Protein AF-A0A6N6P1Q4-F1 (afdb_monomer_lite)

pLDDT: mean 80.94, std 19.85, range [33.94, 98.44]

Secondary structure (DSSP, 8-state):
-----------PPPP-PPP-----TTSHHHHHHHGGG---------B-STT-TTSS----TT----S--BTTBS-------SS---PPPEEETTEEEEEEEESTTTTS----GGG-EEEEEEEETTT--EEEEEEEEPPSSPPPS-TTHHHHTT--SPPEE-SSEEEEE-GGG-EEEEETT---SS-SEEE------

Sequence (197 aa):
MGGRSAAKPRHRLFQQLSPKRRISGNHVLTASLLALLACDALGAAAWPRFRGPDGAGIAAADAKPATTWSESSHLQWKTALPGPGSSSPIVAGERMFVTCYSGYGADGSGGSLDLLQRHLVCLECATGKILWDKAVAAELPEDPFSGFLTEHGYASNTPVTDGEHVYVFFGKTGVLGQQLFLRSNRFVYCIDGGAGG

Radius of gyration: 30.38 Å; chains: 1; bounding box: 76×94×65 Å

Foldseek 3Di:
DDDDDDDDDDDDDDDDDDDDDDDDDPPVVVVVVVVVPPPPLVFDQWQFFCLRDVVVVDDDPPDDQDPDDDPVPPDQEDDDDQFDAQADWGDAGQKIWAKDWDDACRVPDHPDLQRIWIWIWIAGNRYRHTPAIAIDTDDPPDDTCDDPCNVGNQHNHYWGDPNQWIWGQRPQQGIFIAGPPDPDSDTPDGDGSDPDD

Structure (mmCIF, N/CA/C/O backbone):
data_AF-A0A6N6P1Q4-F1
#
_entry.id   AF-A0A6N6P1Q4-F1
#
loop_
_atom_site.group_PDB
_atom_site.id
_atom_site.type_symbol
_atom_site.label_atom_id
_atom_site.label_alt_id
_atom_site.label_comp_id
_atom_site.label_asym_id
_atom_site.label_entity_id
_atom_site.label_seq_id
_atom_site.pdbx_PDB_ins_code
_atom_site.Cartn_x
_atom_site.Cartn_y
_atom_site.Cartn_z
_atom_site.occupancy
_atom_site.B_iso_or_equiv
_atom_site.auth_seq_id
_atom_site.auth_comp_id
_atom_site.auth_asym_id
_atom_site.auth_atom_id
_atom_site.pdbx_PDB_model_num
ATOM 1 N N . MET A 1 1 ? 51.503 -78.124 33.757 1.00 42.66 1 MET A N 1
ATOM 2 C CA . MET A 1 1 ? 51.952 -77.015 34.621 1.00 42.66 1 MET A CA 1
ATOM 3 C C . MET A 1 1 ? 50.879 -75.934 34.534 1.00 42.66 1 MET A C 1
ATOM 5 O O . MET A 1 1 ? 50.708 -75.403 33.451 1.00 42.66 1 MET A O 1
ATOM 9 N N . GLY A 1 2 ? 50.106 -75.736 35.618 1.00 41.66 2 GLY A N 1
ATOM 10 C CA . GLY A 1 2 ? 48.988 -74.772 35.764 1.00 41.66 2 GLY A CA 1
ATOM 11 C C . GLY A 1 2 ? 47.737 -75.097 34.929 1.00 41.66 2 GLY A C 1
ATOM 12 O O . GLY A 1 2 ? 47.850 -75.393 33.755 1.00 41.66 2 GLY A O 1
ATOM 13 N N . GLY A 1 3 ? 46.493 -75.104 35.401 1.00 41.19 3 GLY A N 1
ATOM 14 C CA . GLY A 1 3 ? 45.855 -74.731 36.661 1.00 41.19 3 GLY A CA 1
ATOM 15 C C . GLY A 1 3 ? 44.343 -74.663 36.366 1.00 41.19 3 GLY A C 1
ATOM 16 O O . GLY A 1 3 ? 43.946 -74.160 35.320 1.00 41.19 3 GLY A O 1
ATOM 17 N N . ARG A 1 4 ? 43.507 -75.255 37.226 1.00 46.62 4 ARG A N 1
ATOM 18 C CA . ARG A 1 4 ? 42.038 -75.380 37.084 1.00 46.62 4 ARG A CA 1
ATOM 19 C C . ARG A 1 4 ? 41.323 -74.029 37.244 1.00 46.62 4 ARG A C 1
ATOM 21 O O . ARG A 1 4 ? 41.749 -73.266 38.099 1.00 46.62 4 ARG A O 1
ATOM 28 N N . SER A 1 5 ? 40.181 -73.821 36.572 1.00 43.38 5 SER A N 1
ATOM 29 C CA . SER A 1 5 ? 38.955 -73.192 37.136 1.00 43.38 5 SER A CA 1
ATOM 30 C C . SER A 1 5 ? 37.844 -73.157 36.066 1.00 43.38 5 SER A C 1
ATOM 32 O O . SER A 1 5 ? 38.018 -72.540 35.024 1.00 43.38 5 SER A O 1
ATOM 34 N N . ALA A 1 6 ? 36.836 -74.030 36.137 1.00 48.50 6 ALA A N 1
ATOM 35 C CA . ALA A 1 6 ? 35.529 -73.850 36.793 1.00 48.50 6 ALA A CA 1
ATOM 36 C C . ALA A 1 6 ? 34.473 -73.137 35.916 1.00 48.50 6 ALA A C 1
ATOM 38 O O . ALA A 1 6 ? 34.629 -71.998 35.485 1.00 48.50 6 ALA A O 1
ATOM 39 N N . ALA A 1 7 ? 33.384 -73.869 35.661 1.00 50.22 7 ALA A N 1
ATOM 40 C CA . ALA A 1 7 ? 32.242 -73.499 34.834 1.00 50.22 7 ALA A CA 1
ATOM 41 C C . ALA A 1 7 ? 31.404 -72.353 35.432 1.00 50.22 7 ALA A C 1
ATOM 43 O O . ALA A 1 7 ? 31.268 -72.245 36.650 1.00 50.22 7 ALA A O 1
ATOM 44 N N . LYS A 1 8 ? 30.776 -71.547 34.562 1.00 45.09 8 LYS A N 1
ATOM 45 C CA . LYS A 1 8 ? 29.772 -70.533 34.930 1.00 45.09 8 LYS A CA 1
ATOM 46 C C . LYS A 1 8 ? 28.360 -70.916 34.447 1.00 45.09 8 LYS A C 1
ATOM 48 O O . LYS A 1 8 ? 28.229 -71.609 33.437 1.00 45.09 8 LYS A O 1
ATOM 53 N N . PRO A 1 9 ? 27.312 -70.492 35.177 1.00 43.22 9 PRO A N 1
ATOM 54 C CA . PRO A 1 9 ? 25.974 -71.069 35.108 1.00 43.22 9 PRO A CA 1
ATOM 55 C C . PRO A 1 9 ? 25.105 -70.498 33.979 1.00 43.22 9 PRO A C 1
ATOM 57 O O . PRO A 1 9 ? 25.259 -69.360 33.539 1.00 43.22 9 PRO A O 1
ATOM 60 N N . ARG A 1 10 ? 24.137 -71.319 33.555 1.00 52.38 10 ARG A N 1
ATOM 61 C CA . ARG A 1 10 ? 23.044 -70.971 32.641 1.00 52.38 10 ARG A CA 1
ATOM 62 C C . ARG A 1 10 ? 22.038 -70.058 33.349 1.00 52.38 10 ARG A C 1
ATOM 64 O O . ARG A 1 10 ? 21.359 -70.508 34.267 1.00 52.38 10 ARG A O 1
ATOM 71 N N . HIS A 1 11 ? 21.869 -68.832 32.862 1.00 42.50 11 HIS A N 1
ATOM 72 C CA . HIS A 1 11 ? 20.743 -67.977 33.234 1.00 42.50 11 HIS A CA 1
ATOM 73 C C . HIS A 1 11 ? 19.714 -67.942 32.098 1.00 42.50 11 HIS A C 1
ATOM 75 O O . HIS A 1 11 ? 19.949 -67.365 31.040 1.00 42.50 11 HIS A O 1
ATOM 81 N N . ARG A 1 12 ? 18.563 -68.588 32.334 1.00 48.16 12 ARG A N 1
ATOM 82 C CA . ARG A 1 12 ? 17.301 -68.287 31.644 1.00 48.16 12 ARG A CA 1
ATOM 83 C C . ARG A 1 12 ? 16.873 -66.882 32.063 1.00 48.16 12 ARG A C 1
ATOM 85 O O . ARG A 1 12 ? 16.709 -66.654 33.260 1.00 48.16 12 ARG A O 1
ATOM 92 N N . LEU A 1 13 ? 16.639 -65.981 31.113 1.00 45.00 13 LEU A N 1
ATOM 93 C CA . LEU A 1 13 ? 15.901 -64.751 31.388 1.00 45.00 13 LEU A CA 1
ATOM 94 C C . LEU A 1 13 ? 14.418 -64.995 31.087 1.00 45.00 13 LEU A C 1
ATOM 96 O O . LEU A 1 13 ? 14.042 -65.337 29.966 1.00 45.00 13 LEU A O 1
ATOM 100 N N . PHE A 1 14 ? 13.606 -64.877 32.133 1.00 47.06 14 PHE A N 1
ATOM 101 C CA . PHE A 1 14 ? 12.151 -64.822 32.077 1.00 47.06 14 PHE A CA 1
ATOM 102 C C . PHE A 1 14 ? 11.678 -63.523 31.399 1.00 47.06 14 PHE A C 1
ATOM 104 O O . PHE A 1 14 ? 12.326 -62.484 31.495 1.00 47.06 14 PHE A O 1
ATOM 111 N N . GLN A 1 15 ? 10.525 -63.608 30.732 1.00 50.00 15 GLN A N 1
ATOM 112 C CA . GLN A 1 15 ? 9.778 -62.506 30.122 1.00 50.00 15 GLN A CA 1
ATOM 113 C C . GLN A 1 15 ? 9.495 -61.349 31.098 1.00 50.00 15 GLN A C 1
ATOM 115 O O . GLN A 1 15 ? 9.091 -61.586 32.233 1.00 50.00 15 GLN A O 1
ATOM 120 N N . GLN A 1 16 ? 9.493 -60.114 30.588 1.00 47.59 16 GLN A N 1
ATOM 121 C CA . GLN A 1 16 ? 8.512 -59.107 31.004 1.00 47.59 16 GLN A CA 1
ATOM 122 C C . GLN A 1 16 ? 7.904 -58.459 29.757 1.00 47.59 16 GLN A C 1
ATOM 124 O O . GLN A 1 16 ? 8.496 -57.587 29.128 1.00 47.59 16 GLN A O 1
ATOM 129 N N . LEU A 1 17 ? 6.710 -58.921 29.381 1.00 53.97 17 LEU A N 1
ATOM 130 C CA . LEU A 1 17 ? 5.826 -58.185 28.482 1.00 53.97 17 LEU A CA 1
ATOM 131 C C . LEU A 1 17 ? 5.191 -57.048 29.287 1.00 53.97 17 LEU A C 1
ATOM 133 O O . LEU A 1 17 ? 4.450 -57.292 30.238 1.00 53.97 17 LEU A O 1
ATOM 137 N N . SER A 1 18 ? 5.485 -55.810 28.909 1.00 53.91 18 SER A N 1
ATOM 138 C CA . SER A 1 18 ? 4.838 -54.621 29.462 1.00 53.91 18 SER A CA 1
ATOM 139 C C . SER A 1 18 ? 3.348 -54.607 29.081 1.00 53.91 18 SER A C 1
ATOM 141 O O . SER A 1 18 ? 3.017 -54.876 27.920 1.00 53.91 18 SER A O 1
ATOM 143 N N . PRO A 1 19 ? 2.425 -54.265 29.996 1.00 44.19 19 PRO A N 1
ATOM 144 C CA . PRO A 1 19 ? 1.004 -54.214 29.676 1.00 44.19 19 PRO A CA 1
ATOM 145 C C . PRO A 1 19 ? 0.712 -53.067 28.698 1.00 44.19 19 PRO A C 1
ATOM 147 O O . PRO A 1 19 ? 0.986 -51.899 28.982 1.00 44.19 19 PRO A O 1
ATOM 150 N N . LYS A 1 20 ? 0.111 -53.389 27.543 1.00 55.00 20 LYS A N 1
ATOM 151 C CA . LYS A 1 20 ? -0.476 -52.387 26.643 1.00 55.00 20 LYS A CA 1
ATOM 152 C C . LYS A 1 20 ? -1.645 -51.711 27.364 1.00 55.00 20 LYS A C 1
ATOM 154 O O . LYS A 1 20 ? -2.698 -52.320 27.544 1.00 55.00 20 LYS A O 1
ATOM 159 N N . ARG A 1 21 ? -1.474 -50.447 27.763 1.00 55.31 21 ARG A N 1
ATOM 160 C CA . ARG A 1 21 ? -2.587 -49.606 28.224 1.00 55.31 21 ARG A CA 1
ATOM 161 C C . ARG A 1 21 ? -3.579 -49.425 27.075 1.00 55.31 21 ARG A C 1
ATOM 163 O O . ARG A 1 21 ? -3.247 -48.867 26.034 1.00 55.31 21 ARG A O 1
ATOM 170 N N . ARG A 1 22 ? -4.799 -49.916 27.281 1.00 57.19 22 ARG A N 1
ATOM 171 C CA . ARG A 1 22 ? -5.953 -49.713 26.403 1.00 57.19 22 ARG A CA 1
ATOM 172 C C . ARG A 1 22 ? -6.550 -48.350 26.757 1.00 57.19 22 ARG A C 1
ATOM 174 O O . ARG A 1 22 ? -7.145 -48.209 27.820 1.00 57.19 22 ARG A O 1
ATOM 181 N N . ILE A 1 23 ? -6.341 -47.344 25.914 1.00 59.16 23 ILE A N 1
ATOM 182 C CA . ILE A 1 23 ? -7.010 -46.044 26.053 1.00 59.16 23 ILE A CA 1
ATOM 183 C C . ILE A 1 23 ? -8.347 -46.158 25.308 1.00 59.16 23 ILE A C 1
ATOM 185 O O . ILE A 1 23 ? -8.371 -46.536 24.137 1.00 59.16 23 ILE A O 1
ATOM 189 N N . SER A 1 24 ? -9.462 -45.934 26.007 1.00 53.91 24 SER A N 1
ATOM 190 C CA . SER A 1 24 ? -10.820 -46.022 25.463 1.00 53.91 24 SER A CA 1
ATOM 191 C C . SER A 1 24 ? -11.111 -44.840 24.526 1.00 53.91 24 SER A C 1
ATOM 193 O O . SER A 1 24 ? -10.912 -43.678 24.871 1.00 53.91 24 SER A O 1
ATOM 195 N N . GLY A 1 25 ? -11.582 -45.144 23.314 1.00 53.97 25 GLY A N 1
ATOM 196 C CA . GLY A 1 25 ? -11.701 -44.213 22.185 1.00 53.97 25 GLY A CA 1
ATOM 197 C C . GLY A 1 25 ? -12.903 -43.262 22.182 1.00 53.97 25 GLY A C 1
ATOM 198 O O . GLY A 1 25 ? -13.234 -42.752 21.120 1.00 53.97 25 GLY A O 1
ATOM 199 N N . ASN A 1 26 ? -13.551 -42.993 23.322 1.00 53.66 26 ASN A N 1
ATOM 200 C CA . ASN A 1 26 ? -14.783 -42.184 23.347 1.00 53.66 26 ASN A CA 1
ATOM 201 C C . ASN A 1 26 ? -14.626 -40.757 23.900 1.00 53.66 26 ASN A C 1
ATOM 203 O O . ASN A 1 26 ? -15.548 -39.964 23.749 1.00 53.66 26 ASN A O 1
ATOM 207 N N . HIS A 1 27 ? -13.479 -40.395 24.486 1.00 47.09 27 HIS A N 1
ATOM 208 C CA . HIS A 1 27 ? -13.238 -39.026 24.982 1.00 47.09 27 HIS A CA 1
ATOM 209 C C . HIS A 1 27 ? -12.429 -38.148 24.017 1.00 47.09 27 HIS A C 1
ATOM 211 O O . HIS A 1 27 ? -12.376 -36.935 24.188 1.00 47.09 27 HIS A O 1
ATOM 217 N N . VAL A 1 28 ? -11.810 -38.744 22.992 1.00 51.75 28 VAL A N 1
ATOM 218 C CA . VAL A 1 28 ? -11.010 -37.996 22.007 1.00 51.75 28 VAL A CA 1
ATOM 219 C C . VAL A 1 28 ? -11.915 -37.293 20.988 1.00 51.75 28 VAL A C 1
ATOM 221 O O . VAL A 1 28 ? -11.616 -36.182 20.571 1.00 51.75 28 VAL A O 1
ATOM 224 N N . LEU A 1 29 ? -13.065 -37.885 20.647 1.00 49.19 29 LEU A N 1
ATOM 225 C CA . LEU A 1 29 ? -13.971 -37.350 19.622 1.00 49.19 29 LEU A CA 1
ATOM 226 C C . LEU A 1 29 ? -14.779 -36.128 20.091 1.00 49.19 29 LEU A C 1
ATOM 228 O O . LEU A 1 29 ? -15.065 -35.242 19.291 1.00 49.19 29 LEU A O 1
ATOM 232 N N . THR A 1 30 ? -15.105 -36.025 21.381 1.00 48.56 30 THR A N 1
ATOM 233 C CA . THR A 1 30 ? -15.862 -34.887 21.933 1.00 48.56 30 THR A CA 1
ATOM 234 C C . THR A 1 30 ? -15.008 -33.631 22.114 1.00 48.56 30 THR A C 1
ATOM 236 O O . THR A 1 30 ? -15.530 -32.524 22.004 1.00 48.56 30 THR A O 1
ATOM 239 N N . ALA A 1 31 ? -13.695 -33.775 22.322 1.00 48.41 31 ALA A N 1
ATOM 240 C CA . ALA A 1 31 ? -12.776 -32.638 22.397 1.00 48.41 31 ALA A CA 1
ATOM 241 C C . ALA A 1 31 ? -12.488 -32.014 21.016 1.00 48.41 31 ALA A C 1
ATOM 243 O O . ALA A 1 31 ? -12.218 -30.819 20.926 1.00 48.41 31 ALA A O 1
ATOM 244 N N . SER A 1 32 ? -12.591 -32.792 19.932 1.00 50.81 32 SER A N 1
ATOM 245 C CA . SER A 1 32 ? -12.353 -32.301 18.567 1.00 50.81 32 SER A CA 1
ATOM 246 C C . SER A 1 32 ? -13.505 -31.467 17.999 1.00 50.81 32 SER A C 1
ATOM 248 O O . SER A 1 32 ? -13.260 -30.610 17.157 1.00 50.81 32 SER A O 1
ATOM 250 N N . LEU A 1 33 ? -14.745 -31.663 18.467 1.00 46.72 33 LEU A N 1
ATOM 251 C CA . LEU A 1 33 ? -15.904 -30.913 17.966 1.00 46.72 33 LEU A CA 1
ATOM 252 C C . LEU A 1 33 ? -16.069 -29.539 18.646 1.00 46.72 33 LEU A C 1
ATOM 254 O O . LEU A 1 33 ? -16.595 -28.617 18.031 1.00 46.72 33 LEU A O 1
ATOM 258 N N . LEU A 1 34 ? -15.560 -29.363 19.874 1.00 46.47 34 LEU A N 1
ATOM 259 C CA . LEU A 1 34 ? -15.577 -28.066 20.572 1.00 46.47 34 LEU A CA 1
ATOM 260 C C . LEU A 1 34 ? -14.464 -27.102 20.119 1.00 46.47 34 LEU A C 1
ATOM 262 O O . LEU A 1 34 ? -14.579 -25.900 20.334 1.00 46.47 34 LEU A O 1
ATOM 266 N N . ALA A 1 35 ? -13.405 -27.602 19.474 1.00 48.50 35 ALA A N 1
ATOM 267 C CA . ALA A 1 35 ? -12.316 -26.775 18.943 1.00 48.50 35 ALA A CA 1
ATOM 268 C C . ALA A 1 35 ? -12.646 -26.112 17.588 1.00 48.50 35 ALA A C 1
ATOM 270 O O . ALA A 1 35 ? -11.907 -25.244 17.136 1.00 48.50 35 ALA A O 1
ATOM 271 N N . LEU A 1 36 ? -13.758 -26.494 16.948 1.00 47.66 36 LEU A N 1
ATOM 272 C CA . LEU A 1 36 ? -14.223 -25.931 15.673 1.00 47.66 36 LEU A CA 1
ATOM 273 C C . LEU A 1 36 ? -15.121 -24.690 15.836 1.00 47.66 36 LEU A C 1
ATOM 275 O O . LEU A 1 36 ? -15.523 -24.103 14.838 1.00 47.66 36 LEU A O 1
ATOM 279 N N . LEU A 1 37 ? -15.423 -24.276 17.073 1.00 49.53 37 LEU A N 1
ATOM 280 C CA . LEU A 1 37 ? -16.319 -23.149 17.380 1.00 49.53 37 LEU A CA 1
ATOM 281 C C . LEU A 1 37 ? -15.599 -21.906 17.931 1.00 49.53 37 LEU A C 1
ATOM 283 O O . LEU A 1 37 ? -16.248 -20.984 18.406 1.00 49.53 37 LEU A O 1
ATOM 287 N N . ALA A 1 38 ? -14.269 -21.851 17.856 1.00 50.12 38 ALA A N 1
ATOM 288 C CA . ALA A 1 38 ? -13.489 -20.686 18.274 1.00 50.12 38 ALA A CA 1
ATOM 289 C C . ALA A 1 38 ? -12.746 -20.066 17.082 1.00 50.12 38 ALA A C 1
ATOM 291 O O . ALA A 1 38 ? -11.521 -20.015 17.052 1.00 50.12 38 ALA A O 1
ATOM 292 N N . CYS A 1 39 ? -13.499 -19.614 16.079 1.00 45.66 39 CYS A N 1
ATOM 293 C CA . CYS A 1 39 ? -13.001 -18.648 15.099 1.00 45.66 39 CYS A CA 1
ATOM 294 C C . CYS A 1 39 ? -13.981 -17.480 14.944 1.00 45.66 39 CYS A C 1
ATOM 296 O O . CYS A 1 39 ? -14.109 -16.903 13.873 1.00 45.66 39 CYS A O 1
ATOM 298 N N . ASP A 1 40 ? -14.651 -17.093 16.029 1.00 43.69 40 ASP A N 1
ATOM 299 C CA . ASP A 1 40 ? -15.033 -15.695 16.170 1.00 43.69 40 ASP A CA 1
ATOM 300 C C . ASP A 1 40 ? -13.759 -14.957 16.564 1.00 43.69 40 ASP A C 1
ATOM 302 O O . ASP A 1 40 ? -13.470 -14.720 17.740 1.00 43.69 40 ASP A O 1
ATOM 306 N N . ALA A 1 41 ? -12.934 -14.647 15.561 1.00 47.41 41 ALA A N 1
ATOM 307 C CA . ALA A 1 41 ? -12.041 -13.518 15.697 1.00 47.41 41 ALA A CA 1
ATOM 308 C C . ALA A 1 41 ? -12.956 -12.341 16.043 1.00 47.41 41 ALA A C 1
ATOM 310 O O . ALA A 1 41 ? -13.671 -11.831 15.181 1.00 47.41 41 ALA A O 1
ATOM 311 N N . LEU A 1 42 ? -12.975 -11.965 17.323 1.00 44.94 42 LEU A N 1
ATOM 312 C CA . LEU A 1 42 ? -13.474 -10.691 17.825 1.00 44.94 42 LEU A CA 1
ATOM 313 C C . LEU A 1 42 ? -12.585 -9.606 17.189 1.00 44.94 42 LEU A C 1
ATOM 315 O O . LEU A 1 42 ? -11.676 -9.056 17.799 1.00 44.94 42 LEU A O 1
ATOM 319 N N . GLY A 1 43 ? -12.732 -9.444 15.880 1.00 50.53 43 GLY A N 1
ATOM 320 C CA . GLY A 1 43 ? -11.823 -8.728 15.013 1.00 50.53 43 GLY A CA 1
ATOM 321 C C . GLY A 1 43 ? -12.348 -7.325 14.826 1.00 50.53 43 GLY A C 1
ATOM 322 O O . GLY A 1 43 ? -13.547 -7.125 14.640 1.00 50.53 43 GLY A O 1
ATOM 323 N N . ALA A 1 44 ? -11.441 -6.355 14.877 1.00 57.75 44 ALA A N 1
ATOM 324 C CA . ALA A 1 44 ? -11.712 -4.987 14.469 1.00 57.75 44 ALA A CA 1
ATOM 325 C C . ALA A 1 44 ? -12.575 -4.946 13.193 1.00 57.75 44 ALA A C 1
ATOM 327 O O . ALA A 1 44 ? -12.423 -5.797 12.312 1.00 57.75 44 ALA A O 1
ATOM 328 N N . ALA A 1 45 ? -13.476 -3.961 13.105 1.00 67.69 45 ALA A N 1
ATOM 329 C CA . ALA A 1 45 ? -14.364 -3.792 11.959 1.00 67.69 45 ALA A CA 1
ATOM 330 C C . ALA A 1 45 ? -13.570 -3.904 10.646 1.00 67.69 45 ALA A C 1
ATOM 332 O O . ALA A 1 45 ? -12.652 -3.121 10.392 1.00 67.69 45 ALA A O 1
ATOM 333 N N . ALA A 1 46 ? -13.893 -4.918 9.842 1.00 85.12 46 ALA A N 1
ATOM 334 C CA . ALA A 1 46 ? -13.179 -5.188 8.606 1.00 85.12 46 ALA A CA 1
ATOM 335 C C . ALA A 1 46 ? -13.424 -4.055 7.599 1.00 85.12 46 ALA A C 1
ATOM 337 O O . ALA A 1 46 ? -14.545 -3.574 7.441 1.00 85.12 46 ALA A O 1
ATOM 338 N N . TRP A 1 47 ? -12.377 -3.655 6.883 1.00 95.44 47 TRP A N 1
ATOM 339 C CA . TRP A 1 47 ? -12.450 -2.685 5.793 1.00 95.44 47 TRP A CA 1
ATOM 340 C C . TRP A 1 47 ? -11.685 -3.247 4.596 1.00 95.44 47 TRP A C 1
ATOM 342 O O . TRP A 1 47 ? -10.576 -2.803 4.315 1.00 95.44 47 TRP A O 1
ATOM 352 N N . PRO A 1 48 ? -12.218 -4.278 3.920 1.00 96.06 48 PRO A N 1
ATOM 353 C CA . PRO A 1 48 ? -11.411 -5.173 3.089 1.00 96.06 48 PRO A CA 1
ATOM 354 C C . PRO A 1 48 ? -11.011 -4.598 1.722 1.00 96.06 48 PRO A C 1
ATOM 356 O O . PRO A 1 48 ? -10.260 -5.234 0.988 1.00 96.06 48 PRO A O 1
ATOM 359 N N . ARG A 1 49 ? -11.532 -3.428 1.339 1.00 96.38 49 ARG A N 1
ATOM 360 C CA . ARG A 1 49 ? -11.357 -2.831 0.008 1.00 96.38 49 ARG A CA 1
ATOM 361 C C . ARG A 1 49 ? -11.462 -1.315 0.053 1.00 96.38 49 ARG A C 1
ATOM 363 O O . ARG A 1 49 ? -11.912 -0.740 1.049 1.00 96.38 49 ARG A O 1
ATOM 370 N N . PHE A 1 50 ? -11.114 -0.669 -1.059 1.00 96.81 50 PHE A N 1
ATOM 371 C CA . PHE A 1 50 ? -11.401 0.748 -1.254 1.00 96.81 50 PHE A CA 1
ATOM 372 C C . PHE A 1 50 ? -12.883 1.025 -0.982 1.00 96.81 50 PHE A C 1
ATOM 374 O O . PHE A 1 50 ? -13.753 0.310 -1.478 1.00 96.81 50 PHE A O 1
ATOM 381 N N . ARG A 1 51 ? -13.158 2.055 -0.174 1.00 95.75 51 ARG A N 1
ATOM 382 C CA . ARG A 1 51 ? -14.515 2.426 0.267 1.00 95.75 51 ARG A CA 1
ATOM 383 C C . ARG A 1 51 ? -15.249 1.368 1.116 1.00 95.75 51 ARG A C 1
ATOM 385 O O . ARG A 1 51 ? -16.457 1.478 1.309 1.00 95.75 51 ARG A O 1
ATOM 392 N N . GLY A 1 52 ? -14.539 0.404 1.693 1.00 94.25 52 GLY A N 1
ATOM 393 C CA . GLY A 1 52 ? -15.047 -0.418 2.794 1.00 94.25 52 GLY A CA 1
ATOM 394 C C . GLY A 1 52 ? -15.894 -1.618 2.375 1.00 94.25 52 GLY A C 1
ATOM 395 O O . GLY A 1 52 ? -15.930 -1.962 1.192 1.00 94.25 52 GLY A O 1
ATOM 396 N N . PRO A 1 53 ? -16.557 -2.285 3.339 1.00 92.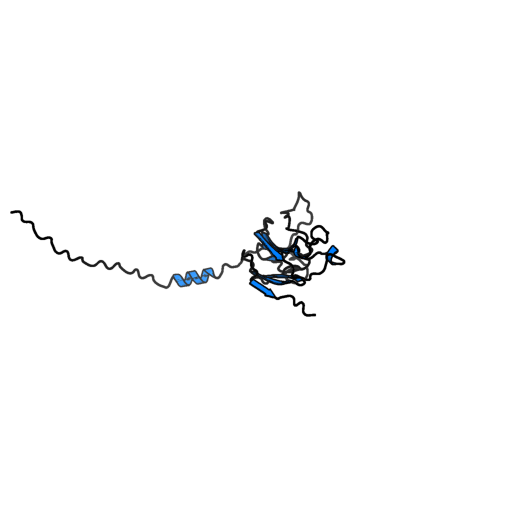06 53 PRO A N 1
ATOM 397 C CA . PRO A 1 53 ? -17.223 -3.574 3.145 1.00 92.06 53 PRO A CA 1
ATOM 398 C C . PRO A 1 53 ? -18.150 -3.624 1.942 1.00 92.06 53 PRO A C 1
ATOM 400 O O . PRO A 1 53 ? -18.066 -4.584 1.189 1.00 92.06 53 PRO A O 1
ATOM 403 N N . ASP A 1 54 ? -18.900 -2.553 1.682 1.00 91.75 54 ASP A N 1
ATOM 404 C CA . ASP A 1 54 ? -19.885 -2.479 0.594 1.00 91.75 54 ASP A CA 1
ATOM 405 C C . ASP A 1 54 ? -19.461 -1.532 -0.543 1.00 91.75 54 ASP A C 1
ATOM 407 O O . ASP A 1 54 ? -20.228 -1.271 -1.464 1.00 91.75 54 ASP A O 1
ATOM 411 N N . GLY A 1 55 ? -18.244 -0.975 -0.485 1.00 92.69 55 GLY A N 1
ATOM 412 C CA . GLY A 1 55 ? -17.751 -0.005 -1.470 1.00 92.69 55 GLY A CA 1
ATOM 413 C C . GLY A 1 55 ? -18.418 1.379 -1.400 1.00 92.69 55 GLY A C 1
ATOM 414 O O . GLY A 1 55 ? -18.175 2.222 -2.264 1.00 92.69 55 GLY A O 1
ATOM 415 N N . ALA A 1 56 ? -19.233 1.641 -0.374 1.00 94.75 56 ALA A N 1
ATOM 416 C CA . ALA A 1 56 ? -19.978 2.892 -0.211 1.00 94.75 56 ALA A CA 1
ATOM 417 C C . ALA A 1 56 ? -19.149 4.041 0.396 1.00 94.75 56 ALA A C 1
ATOM 419 O O . ALA A 1 56 ? -19.479 5.211 0.221 1.00 94.75 56 ALA A O 1
ATOM 420 N N . GLY A 1 57 ? -18.055 3.734 1.097 1.00 93.31 57 GLY A N 1
ATOM 421 C CA . GLY A 1 57 ? -17.228 4.718 1.802 1.00 93.31 57 GLY A CA 1
ATOM 422 C C . GLY A 1 57 ? -17.872 5.203 3.098 1.00 93.31 57 GLY A C 1
ATOM 423 O O . GLY A 1 57 ? -17.603 6.317 3.535 1.00 93.31 57 GLY A O 1
ATOM 424 N N . ILE A 1 58 ? -18.739 4.379 3.685 1.00 93.00 58 ILE A N 1
ATOM 425 C CA . ILE A 1 58 ? -19.528 4.697 4.873 1.00 93.00 58 ILE A CA 1
ATOM 426 C C . ILE A 1 58 ? -19.099 3.742 5.988 1.00 93.00 58 ILE A C 1
ATOM 428 O O . ILE A 1 58 ? -19.073 2.527 5.794 1.00 93.00 58 ILE A O 1
ATOM 432 N N . ALA A 1 59 ? -18.722 4.297 7.140 1.00 89.81 59 ALA A N 1
ATOM 433 C CA . ALA A 1 59 ? -18.451 3.514 8.341 1.00 89.81 59 ALA A CA 1
ATOM 434 C C . ALA A 1 59 ? -19.756 3.036 8.994 1.00 89.81 59 ALA A C 1
ATOM 436 O O . ALA A 1 59 ? -20.831 3.557 8.702 1.00 89.81 59 ALA A O 1
ATOM 437 N N . ALA A 1 60 ? -19.660 2.058 9.896 1.00 88.56 60 ALA A N 1
ATOM 438 C CA . ALA A 1 60 ? -20.810 1.603 10.671 1.00 88.56 60 ALA A CA 1
ATOM 439 C C . ALA A 1 60 ? -21.496 2.783 11.388 1.00 88.56 60 ALA A C 1
ATOM 441 O O . ALA A 1 60 ? -20.834 3.731 11.810 1.00 88.56 60 ALA A O 1
ATOM 442 N N . ALA A 1 61 ? -22.823 2.732 11.525 1.00 89.62 61 ALA A N 1
ATOM 443 C CA . ALA A 1 61 ? -23.608 3.838 12.085 1.00 89.62 61 ALA A CA 1
ATOM 444 C C . ALA A 1 61 ? -23.233 4.180 13.540 1.00 89.62 61 ALA A C 1
ATOM 446 O O . ALA A 1 61 ? -23.443 5.303 13.991 1.00 89.62 61 ALA A O 1
ATOM 447 N N . ASP A 1 62 ? -22.674 3.217 14.270 1.00 90.31 62 ASP A N 1
ATOM 448 C CA . ASP A 1 62 ? -22.182 3.347 15.638 1.00 90.31 62 ASP A CA 1
ATOM 449 C C . ASP A 1 62 ? -20.671 3.628 15.721 1.00 90.31 62 ASP A C 1
ATOM 451 O O . ASP A 1 62 ? -20.129 3.728 16.827 1.00 90.31 62 ASP A O 1
ATOM 455 N N . ALA A 1 63 ? -19.983 3.785 14.582 1.00 88.38 63 ALA A N 1
ATOM 456 C CA . ALA A 1 63 ? -18.582 4.172 14.552 1.00 88.38 63 ALA A CA 1
ATOM 457 C C . ALA A 1 63 ? -18.405 5.554 15.194 1.00 88.38 63 ALA A C 1
ATOM 459 O O . ALA A 1 63 ? -19.109 6.514 14.881 1.00 88.38 63 ALA A O 1
ATOM 460 N N . LYS A 1 64 ? -17.418 5.663 16.086 1.00 89.81 64 LYS A N 1
ATOM 461 C CA . LYS A 1 64 ? -17.094 6.892 16.825 1.00 89.81 64 LYS A CA 1
ATOM 462 C C . LYS A 1 64 ? -15.698 7.383 16.438 1.00 89.81 64 LYS A C 1
ATOM 464 O O . LYS A 1 64 ? -14.786 7.296 17.262 1.00 89.81 64 LYS A O 1
ATOM 469 N N . PRO A 1 65 ? -15.480 7.825 15.184 1.00 89.56 65 PRO A N 1
ATOM 470 C CA . PRO A 1 65 ? -14.186 8.364 14.795 1.00 89.56 65 PRO A CA 1
ATOM 471 C C . PRO A 1 65 ? -13.889 9.631 15.601 1.00 89.56 65 PRO A C 1
ATOM 473 O O . PRO A 1 65 ? -14.793 10.405 15.925 1.00 89.56 65 PRO A O 1
ATOM 476 N N . ALA A 1 66 ? -12.615 9.860 15.913 1.00 90.62 66 ALA A N 1
ATOM 477 C CA . ALA A 1 66 ? -12.198 11.120 16.509 1.00 90.62 66 ALA A CA 1
ATOM 478 C C . ALA A 1 66 ? -12.496 12.269 15.530 1.00 90.62 66 ALA A C 1
ATOM 480 O O . ALA A 1 66 ? -12.070 12.242 14.377 1.00 90.62 66 ALA A O 1
ATOM 481 N N . THR A 1 67 ? -13.230 13.283 15.986 1.00 92.94 67 THR A N 1
ATOM 482 C CA . THR A 1 67 ? -13.579 14.466 15.178 1.00 92.94 67 THR A CA 1
ATOM 483 C C . THR A 1 67 ? -12.540 15.581 15.282 1.00 92.94 67 THR A C 1
ATOM 485 O O . THR A 1 67 ? -12.619 16.576 14.566 1.00 92.94 67 THR A O 1
ATOM 488 N N . THR A 1 68 ? -11.562 15.426 16.173 1.00 93.62 68 THR A N 1
ATOM 489 C CA . THR A 1 68 ? -10.413 16.316 16.341 1.00 93.62 68 THR A CA 1
ATOM 490 C C . THR A 1 68 ? -9.162 15.472 16.529 1.00 93.62 68 THR A C 1
ATOM 492 O O . THR A 1 68 ? -9.215 14.436 17.192 1.00 93.62 68 THR A O 1
ATOM 495 N N . TRP A 1 69 ? -8.042 15.901 15.952 1.00 92.94 69 TRP A N 1
ATOM 496 C CA . TRP A 1 69 ? -6.748 15.241 16.105 1.00 92.94 69 TRP A CA 1
ATOM 497 C C . TRP A 1 69 ? -5.604 16.234 15.879 1.00 92.94 69 TRP A C 1
ATOM 499 O O . TRP A 1 69 ? -5.762 17.245 15.194 1.00 92.94 69 TRP A O 1
ATOM 509 N N . SER A 1 70 ? -4.457 15.951 16.486 1.00 93.19 70 SER A N 1
ATOM 510 C CA . SER A 1 70 ? -3.184 16.640 16.276 1.00 93.19 70 SER A CA 1
ATOM 511 C C . SER A 1 70 ? -2.037 15.649 16.482 1.00 93.19 70 SER A C 1
ATOM 513 O O . SER A 1 70 ? -2.253 14.534 16.948 1.00 93.19 70 SER A O 1
ATOM 515 N N . GLU A 1 71 ? -0.798 16.064 16.217 1.00 92.00 71 GLU A N 1
ATOM 516 C CA . GLU A 1 71 ? 0.393 15.258 16.544 1.00 92.00 71 GLU A CA 1
ATOM 517 C C . GLU A 1 71 ? 0.506 14.925 18.050 1.00 92.00 71 GLU A C 1
ATOM 519 O O . GLU A 1 71 ? 1.243 14.020 18.428 1.00 92.00 71 GLU A O 1
ATOM 524 N N . SER A 1 72 ? -0.224 15.632 18.923 1.00 90.88 72 SER A N 1
ATOM 525 C CA . SER A 1 72 ? -0.201 15.445 20.380 1.00 90.88 72 SER A CA 1
ATOM 526 C C . SER A 1 72 ? -1.530 14.992 20.994 1.00 90.88 72 SER A C 1
ATOM 528 O O . SER A 1 72 ? -1.587 14.769 22.202 1.00 90.88 72 SER A O 1
ATOM 530 N N . SER A 1 73 ? -2.606 14.872 20.212 1.00 92.50 73 SER A N 1
ATOM 531 C CA . SER A 1 73 ? -3.942 14.545 20.720 1.00 92.50 73 SER A CA 1
ATOM 532 C C . SER A 1 73 ? -4.715 13.674 19.740 1.00 92.50 73 SER A C 1
ATOM 534 O O . SER A 1 73 ? -4.765 13.963 18.547 1.00 92.50 73 SER A O 1
ATOM 536 N N . HIS A 1 74 ? -5.336 12.610 20.254 1.00 91.81 74 HIS A N 1
ATOM 537 C CA . HIS A 1 74 ? -6.143 11.637 19.503 1.00 91.81 74 HIS A CA 1
ATOM 538 C C . HIS A 1 74 ? -5.431 10.933 18.323 1.00 91.81 74 HIS A C 1
ATOM 540 O O . HIS A 1 74 ? -6.059 10.140 17.623 1.00 91.81 74 HIS A O 1
ATOM 546 N N . LEU A 1 75 ? -4.128 11.159 18.123 1.00 94.00 75 LEU A N 1
ATOM 547 C CA . LEU A 1 75 ? -3.278 10.372 17.234 1.00 94.00 75 LEU A CA 1
ATOM 548 C C . LEU A 1 75 ? -2.790 9.124 17.978 1.00 94.00 75 LEU A C 1
ATOM 550 O O . LEU A 1 75 ? -2.056 9.233 18.956 1.00 94.00 75 LEU A O 1
ATOM 554 N N . GLN A 1 76 ? -3.195 7.942 17.513 1.00 92.75 76 GLN A N 1
ATOM 555 C CA . GLN A 1 76 ? -2.782 6.673 18.127 1.00 92.75 76 GLN A CA 1
ATOM 556 C C . GLN A 1 76 ? -1.347 6.296 17.757 1.00 92.75 76 GLN A C 1
ATOM 558 O O . GLN A 1 76 ? -0.569 5.862 18.601 1.00 92.75 76 GLN A O 1
ATOM 563 N N . TRP A 1 77 ? -0.996 6.459 16.483 1.00 95.56 77 TRP A N 1
ATOM 564 C CA . TRP A 1 77 ? 0.333 6.177 15.958 1.00 95.56 77 TRP A CA 1
ATOM 565 C C . TRP A 1 77 ? 0.509 6.828 14.585 1.00 95.56 77 TRP A C 1
ATOM 567 O O . TRP A 1 77 ? -0.458 7.194 13.915 1.00 95.56 77 TRP A O 1
ATOM 577 N N . LYS A 1 78 ? 1.769 6.951 14.165 1.00 95.44 78 LYS A N 1
ATOM 578 C CA . LYS A 1 78 ? 2.176 7.412 12.838 1.00 95.44 78 LYS A CA 1
ATOM 579 C C . LYS A 1 78 ? 3.378 6.595 12.391 1.00 95.44 78 LYS A C 1
ATOM 581 O O . LYS A 1 78 ? 4.339 6.451 13.144 1.00 95.44 78 LYS A O 1
ATOM 586 N N . THR A 1 79 ? 3.330 6.103 11.160 1.00 97.25 79 THR A N 1
ATOM 587 C CA . THR A 1 79 ? 4.354 5.203 10.626 1.00 97.25 79 THR A CA 1
ATOM 588 C C . THR A 1 79 ? 4.927 5.772 9.343 1.00 97.25 79 THR A C 1
ATOM 590 O O . THR A 1 79 ? 4.186 6.065 8.406 1.00 97.25 79 THR A O 1
ATOM 593 N N . ALA A 1 80 ? 6.251 5.927 9.297 1.00 97.81 80 ALA A N 1
ATOM 594 C CA . ALA A 1 80 ? 6.950 6.239 8.059 1.00 97.81 80 ALA A CA 1
ATOM 595 C C . ALA A 1 80 ? 6.892 5.019 7.126 1.00 97.81 80 ALA A C 1
ATOM 597 O O . ALA A 1 80 ? 7.290 3.921 7.517 1.00 97.81 80 ALA A O 1
ATOM 598 N N . LEU A 1 81 ? 6.372 5.212 5.914 1.00 98.06 81 LEU A N 1
ATOM 599 C CA . LEU A 1 81 ? 6.325 4.182 4.876 1.00 98.06 81 LEU A CA 1
ATOM 600 C C . LEU A 1 81 ? 7.606 4.207 4.019 1.00 98.06 81 LEU A C 1
ATOM 602 O O . LEU A 1 81 ? 8.282 5.236 3.991 1.00 98.06 81 LEU A O 1
ATOM 606 N N . PRO A 1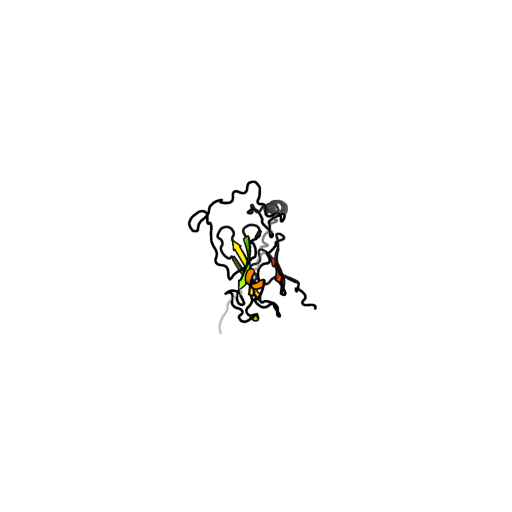 82 ? 7.926 3.112 3.298 1.00 97.19 82 PRO A N 1
ATOM 607 C CA . PRO A 1 82 ? 9.085 3.040 2.399 1.00 97.19 82 PRO A CA 1
ATOM 608 C C . PRO A 1 82 ? 9.169 4.161 1.354 1.00 97.19 82 PRO A C 1
ATOM 610 O O . PRO A 1 82 ? 10.260 4.512 0.914 1.00 97.19 82 PRO A O 1
ATOM 613 N N . GLY A 1 83 ? 8.028 4.728 0.960 1.00 96.38 83 GLY A N 1
ATOM 614 C CA . GLY A 1 83 ? 7.966 5.860 0.049 1.00 96.38 83 GLY A CA 1
ATOM 615 C C . GLY A 1 83 ? 6.539 6.381 -0.141 1.00 96.38 83 GLY A C 1
ATOM 616 O O . GLY A 1 83 ? 5.639 6.000 0.617 1.00 96.38 83 GLY A O 1
ATOM 617 N N . PRO A 1 84 ? 6.320 7.276 -1.117 1.00 95.88 84 PRO A N 1
ATOM 618 C CA . PRO A 1 84 ? 5.006 7.847 -1.400 1.00 95.88 84 PRO A CA 1
ATOM 619 C C . PRO A 1 84 ? 4.008 6.818 -1.949 1.00 95.88 84 PRO A C 1
ATOM 621 O O . PRO A 1 84 ? 4.363 5.759 -2.465 1.00 95.88 84 PRO A O 1
ATOM 624 N N . GLY A 1 85 ? 2.723 7.149 -1.869 1.00 94.81 85 GLY A N 1
ATOM 625 C CA . GLY A 1 85 ? 1.637 6.361 -2.442 1.00 94.81 85 GLY A CA 1
ATOM 626 C C . GLY A 1 85 ? 0.305 7.091 -2.311 1.00 94.81 85 GLY A C 1
ATOM 627 O O . GLY A 1 85 ? 0.110 7.861 -1.374 1.00 94.81 85 GLY A O 1
ATOM 628 N N . SER A 1 86 ? -0.607 6.840 -3.250 1.00 96.00 86 SER A N 1
ATOM 629 C CA . SER A 1 86 ? -1.953 7.441 -3.269 1.00 96.00 86 SER A CA 1
ATOM 630 C C . SER A 1 86 ? -3.063 6.419 -3.012 1.00 96.00 86 SER A C 1
ATOM 632 O O . SER A 1 86 ? -4.240 6.713 -3.214 1.00 96.00 86 SER A O 1
ATOM 634 N N . SER A 1 87 ? -2.699 5.207 -2.588 1.00 97.19 87 SER A N 1
ATOM 635 C CA . SER A 1 87 ? -3.658 4.177 -2.194 1.00 97.19 87 SER A CA 1
ATOM 636 C C . SER A 1 87 ? -4.350 4.511 -0.869 1.00 97.19 87 SER A C 1
ATOM 638 O O . SER A 1 87 ? -3.911 5.365 -0.100 1.00 97.19 87 SER A O 1
ATOM 640 N N . SER A 1 88 ? -5.452 3.818 -0.588 1.00 96.75 88 SER A N 1
ATOM 641 C CA . SER A 1 88 ? -6.087 3.820 0.730 1.00 96.75 88 SER A CA 1
ATOM 642 C C . SER A 1 88 ? -5.691 2.569 1.518 1.00 96.75 88 SER A C 1
ATOM 644 O O . SER A 1 88 ? -5.527 1.504 0.919 1.00 96.75 88 SER A O 1
ATOM 646 N N . PRO A 1 89 ? -5.576 2.648 2.853 1.00 96.75 89 PRO A N 1
ATOM 647 C CA . PRO A 1 89 ? -5.390 1.459 3.666 1.00 96.75 89 PRO A CA 1
ATOM 648 C C . PRO A 1 89 ? -6.660 0.593 3.679 1.00 96.75 89 PRO A C 1
ATOM 650 O O . PRO A 1 89 ? -7.780 1.109 3.702 1.00 96.75 89 PRO A O 1
ATOM 653 N N . ILE A 1 90 ? -6.480 -0.727 3.726 1.00 97.69 90 ILE A N 1
ATOM 654 C CA . ILE A 1 90 ? -7.535 -1.704 4.034 1.00 97.69 90 ILE A CA 1
ATOM 655 C C . ILE A 1 90 ? -7.244 -2.387 5.368 1.00 97.69 90 ILE A C 1
ATOM 657 O O . ILE A 1 90 ? -6.085 -2.489 5.769 1.00 97.69 90 ILE A O 1
ATOM 661 N N . VAL A 1 91 ? -8.280 -2.884 6.041 1.00 95.81 91 VAL A N 1
ATOM 662 C CA . VAL A 1 91 ? -8.171 -3.582 7.331 1.00 95.81 91 VAL A CA 1
ATOM 663 C C . VAL A 1 91 ? -8.771 -4.978 7.230 1.00 95.81 91 VAL A C 1
ATOM 665 O O . VAL A 1 91 ? -9.897 -5.145 6.756 1.00 95.81 91 VAL A O 1
ATOM 668 N N . ALA A 1 92 ? -8.027 -5.971 7.713 1.00 93.38 92 ALA A N 1
ATOM 669 C CA . ALA A 1 92 ? -8.456 -7.359 7.802 1.00 93.38 92 ALA A CA 1
ATOM 670 C C . ALA A 1 92 ? -7.993 -7.963 9.134 1.00 93.38 92 ALA A C 1
ATOM 672 O O . ALA A 1 92 ? -6.802 -8.222 9.341 1.00 93.38 92 ALA A O 1
ATOM 673 N N . GLY A 1 93 ? -8.938 -8.161 10.056 1.00 90.69 93 GLY A N 1
ATOM 674 C CA . GLY A 1 93 ? -8.622 -8.513 11.439 1.00 90.69 93 GLY A CA 1
ATOM 675 C C . GLY A 1 93 ? -7.757 -7.432 12.094 1.00 90.69 93 GLY A C 1
ATOM 676 O O . GLY A 1 93 ? -8.087 -6.253 12.050 1.00 90.69 93 GLY A O 1
ATOM 677 N N . GLU A 1 94 ? -6.623 -7.825 12.671 1.00 92.69 94 GLU A N 1
ATOM 678 C CA . GLU A 1 94 ? -5.683 -6.915 13.350 1.00 92.69 94 GLU A CA 1
ATOM 679 C C . GLU A 1 94 ? -4.622 -6.310 12.416 1.00 92.69 94 GLU A C 1
ATOM 681 O O . GLU A 1 94 ? -3.652 -5.695 12.871 1.00 92.69 94 GLU A O 1
ATOM 686 N N . ARG A 1 95 ? -4.761 -6.520 11.102 1.00 94.19 95 ARG A N 1
ATOM 687 C CA . ARG A 1 95 ? -3.786 -6.078 10.105 1.00 94.19 95 ARG A CA 1
ATOM 688 C C . ARG A 1 95 ? -4.345 -4.997 9.209 1.00 94.19 95 ARG A C 1
ATOM 690 O O . ARG A 1 95 ? -5.476 -5.085 8.736 1.00 94.19 95 ARG A O 1
ATOM 697 N N . MET A 1 96 ? -3.484 -4.036 8.915 1.00 96.44 96 MET A N 1
ATOM 698 C CA . MET A 1 96 ? -3.703 -3.002 7.922 1.00 96.44 96 MET A CA 1
ATOM 699 C C . MET A 1 96 ? -2.766 -3.224 6.739 1.00 96.44 96 MET A C 1
ATOM 701 O O . MET A 1 96 ? -1.590 -3.525 6.935 1.00 96.44 96 MET A O 1
ATOM 705 N N . PHE A 1 97 ? -3.273 -3.047 5.524 1.00 97.56 97 PHE A N 1
ATOM 706 C CA . PHE A 1 97 ? -2.483 -3.151 4.302 1.00 97.56 97 PHE A CA 1
ATOM 707 C C . PHE A 1 97 ? -2.595 -1.873 3.488 1.00 97.56 97 PHE A C 1
ATOM 709 O O . PHE A 1 97 ? -3.685 -1.325 3.345 1.00 97.56 97 PHE A O 1
ATOM 716 N N . VAL A 1 98 ? -1.477 -1.415 2.938 1.00 98.38 98 VAL A N 1
ATOM 717 C CA . VAL A 1 98 ? -1.402 -0.211 2.103 1.00 98.38 98 VAL A CA 1
ATOM 718 C C . VAL A 1 98 ? -0.306 -0.391 1.058 1.00 98.38 98 VAL A C 1
ATOM 720 O O . VAL A 1 98 ? 0.627 -1.170 1.273 1.00 98.38 98 VAL A O 1
ATOM 723 N N . THR A 1 99 ? -0.411 0.310 -0.070 1.00 98.44 99 THR A N 1
ATOM 724 C CA . THR A 1 99 ? 0.627 0.289 -1.104 1.00 98.44 99 THR A CA 1
ATOM 725 C C . THR A 1 99 ? 1.338 1.625 -1.232 1.00 98.44 99 THR A C 1
ATOM 727 O O . THR A 1 99 ? 0.714 2.688 -1.200 1.00 98.44 99 THR A O 1
ATOM 730 N N . CYS A 1 100 ? 2.648 1.556 -1.441 1.00 98.19 100 CYS A N 1
ATOM 731 C CA . CYS A 1 100 ? 3.514 2.691 -1.749 1.00 98.19 100 CYS A CA 1
ATOM 732 C C . CYS A 1 100 ? 4.544 2.295 -2.818 1.00 98.19 100 CYS A C 1
ATOM 734 O O . CYS A 1 100 ? 4.581 1.141 -3.244 1.00 98.19 100 CYS A O 1
ATOM 736 N N . TYR A 1 101 ? 5.363 3.233 -3.281 1.00 97.44 101 TYR A N 1
ATOM 737 C CA . TYR A 1 101 ? 6.456 2.968 -4.216 1.00 97.44 101 TYR A CA 1
ATOM 738 C C . TYR A 1 101 ? 7.751 3.643 -3.756 1.00 97.44 101 TYR A C 1
ATOM 740 O O . TYR A 1 101 ? 7.715 4.605 -2.993 1.00 97.44 101 TYR A O 1
ATOM 748 N N . SER A 1 102 ? 8.892 3.122 -4.197 1.00 96.88 102 SER A N 1
ATOM 749 C CA . SER A 1 102 ? 10.220 3.668 -3.919 1.00 96.88 102 SER A CA 1
ATOM 750 C C . SER A 1 102 ? 11.108 3.624 -5.169 1.00 96.88 102 SER A C 1
ATOM 752 O O . SER A 1 102 ? 10.733 3.058 -6.201 1.00 96.88 102 SER A O 1
ATOM 754 N N . GLY A 1 103 ? 12.274 4.268 -5.088 1.00 95.56 103 GLY A N 1
ATOM 755 C CA . GLY A 1 103 ? 13.196 4.400 -6.212 1.00 95.56 103 GLY A CA 1
ATOM 756 C C . GLY A 1 103 ? 12.727 5.450 -7.217 1.00 95.56 103 GLY A C 1
ATOM 757 O O . GLY A 1 103 ? 12.592 6.622 -6.867 1.00 95.56 103 GLY A O 1
ATOM 758 N N . TYR A 1 104 ? 12.508 5.050 -8.469 1.00 95.56 104 TYR A N 1
ATOM 759 C CA . TYR A 1 104 ? 12.152 5.970 -9.554 1.00 95.56 104 TYR A CA 1
ATOM 760 C C . TYR A 1 104 ? 10.892 6.800 -9.243 1.00 95.56 104 TYR A C 1
ATOM 762 O O . TYR A 1 104 ? 9.847 6.253 -8.890 1.00 95.56 104 TYR A O 1
ATOM 770 N N . GLY A 1 105 ? 10.983 8.129 -9.378 1.00 93.62 105 GLY A N 1
ATOM 771 C CA . GLY A 1 105 ? 9.873 9.058 -9.140 1.00 93.62 105 GLY A CA 1
ATOM 772 C C . GLY A 1 105 ? 9.477 9.246 -7.670 1.00 93.62 105 GLY A C 1
ATOM 773 O O . GLY A 1 105 ? 8.534 9.986 -7.392 1.00 93.62 105 GLY A O 1
ATOM 774 N N . ALA A 1 106 ? 10.128 8.573 -6.712 1.00 93.50 106 ALA A N 1
ATOM 775 C CA . ALA A 1 106 ? 9.727 8.612 -5.300 1.00 93.50 106 ALA A CA 1
ATOM 776 C C . ALA A 1 106 ? 10.102 9.930 -4.602 1.00 93.50 106 ALA A C 1
ATOM 778 O O . ALA A 1 106 ? 9.439 10.347 -3.656 1.00 93.50 106 ALA A O 1
ATOM 779 N N . ASP A 1 107 ? 11.140 10.605 -5.090 1.00 90.75 107 ASP A N 1
ATOM 780 C CA . ASP A 1 107 ? 11.575 11.936 -4.658 1.00 90.75 107 ASP A CA 1
ATOM 781 C C . ASP A 1 107 ? 11.105 13.050 -5.614 1.00 90.75 107 ASP A C 1
ATOM 783 O O . ASP A 1 107 ? 11.553 14.191 -5.521 1.00 90.75 107 ASP A O 1
ATOM 787 N N . GLY A 1 108 ? 10.207 12.721 -6.549 1.00 83.94 108 GLY A N 1
ATOM 788 C CA . GLY A 1 108 ? 9.774 13.628 -7.608 1.00 83.94 108 GLY A CA 1
ATOM 789 C C . GLY A 1 108 ? 10.764 13.757 -8.771 1.00 83.94 108 GLY A C 1
ATOM 790 O O . GLY A 1 108 ? 10.536 14.578 -9.659 1.00 83.94 108 GLY A O 1
ATOM 791 N N . SER A 1 109 ? 11.842 12.964 -8.802 1.00 74.38 109 SER A N 1
ATOM 792 C CA . SER A 1 109 ? 12.826 12.957 -9.887 1.00 74.38 109 SER A CA 1
ATOM 793 C C . SER A 1 109 ? 12.732 11.701 -10.767 1.00 74.38 109 SER A C 1
ATOM 795 O O . SER A 1 109 ? 12.466 10.585 -10.314 1.00 74.38 109 SER A O 1
ATOM 797 N N . GLY A 1 110 ? 12.949 11.881 -12.071 1.00 70.38 110 GLY A N 1
ATOM 798 C CA . GLY A 1 110 ? 12.895 10.812 -13.070 1.00 70.38 110 GLY A CA 1
ATOM 799 C C . GLY A 1 110 ? 14.227 10.083 -13.246 1.00 70.38 110 GLY A C 1
ATOM 800 O O . GLY A 1 110 ? 14.778 10.135 -14.338 1.00 70.38 110 GLY A O 1
ATOM 801 N N . GLY A 1 111 ? 14.736 9.429 -12.193 1.00 82.81 111 GLY A N 1
ATOM 802 C CA . GLY A 1 111 ? 15.995 8.661 -12.193 1.00 82.81 111 GLY A CA 1
ATOM 803 C C . GLY A 1 111 ? 16.029 7.435 -13.128 1.00 82.81 111 GLY A C 1
ATOM 804 O O . GLY A 1 111 ? 15.545 7.465 -14.253 1.00 82.81 111 GLY A O 1
ATOM 805 N N . SER A 1 112 ? 16.604 6.316 -12.684 1.00 91.06 112 SER A N 1
ATOM 806 C CA . SER A 1 112 ? 16.618 5.091 -13.500 1.00 91.06 112 SER A CA 1
ATOM 807 C C . SER A 1 112 ? 15.334 4.284 -13.291 1.00 91.06 112 SER A C 1
ATOM 809 O O . SER A 1 112 ? 15.017 3.923 -12.158 1.00 91.06 112 SER A O 1
ATOM 811 N N . LEU A 1 113 ? 14.572 4.037 -14.361 1.00 92.25 113 LEU A N 1
ATOM 812 C CA . LEU A 1 113 ? 13.242 3.407 -14.300 1.00 92.25 113 LEU A CA 1
ATOM 813 C C . LEU A 1 113 ? 13.277 1.981 -13.716 1.00 92.25 113 LEU A C 1
ATOM 815 O O . LEU A 1 113 ? 12.334 1.563 -13.054 1.00 92.25 113 LEU A O 1
ATOM 819 N N . ASP A 1 114 ? 14.380 1.255 -13.898 1.00 94.12 114 ASP A N 1
ATOM 820 C CA . ASP A 1 114 ? 14.627 -0.075 -13.321 1.00 94.12 114 ASP A CA 1
ATOM 821 C C . ASP A 1 114 ? 14.759 -0.074 -11.789 1.00 94.12 114 ASP A C 1
ATOM 823 O O . ASP A 1 114 ? 14.654 -1.126 -11.160 1.00 94.12 114 ASP A O 1
ATOM 827 N N . LEU A 1 115 ? 14.932 1.098 -11.169 1.00 95.38 115 LEU A N 1
ATOM 828 C CA . LEU A 1 115 ? 14.910 1.247 -9.714 1.00 95.38 115 LEU A CA 1
ATOM 829 C C . LEU A 1 115 ? 13.487 1.344 -9.153 1.00 95.38 115 LEU A C 1
ATOM 831 O O . LEU A 1 115 ? 13.332 1.392 -7.935 1.00 95.38 115 LEU A O 1
ATOM 835 N N . LEU A 1 116 ? 12.451 1.410 -9.998 1.00 96.19 116 LEU A N 1
ATOM 836 C CA . LEU A 1 116 ? 11.070 1.475 -9.533 1.00 96.19 116 LEU A CA 1
ATOM 837 C C . LEU A 1 116 ? 10.689 0.197 -8.778 1.00 96.19 116 LEU A C 1
ATOM 839 O O . LEU A 1 116 ? 10.625 -0.893 -9.354 1.00 96.19 116 LEU A O 1
ATOM 843 N N . GLN A 1 117 ? 10.353 0.356 -7.499 1.00 96.56 117 GLN A N 1
ATOM 844 C CA . GLN A 1 117 ? 9.766 -0.700 -6.682 1.00 96.56 117 GLN A CA 1
ATOM 845 C C . GLN A 1 117 ? 8.386 -0.294 -6.184 1.00 96.56 117 GLN A C 1
ATOM 847 O O . GLN A 1 117 ? 8.173 0.832 -5.741 1.00 96.56 117 GLN A O 1
ATOM 852 N N . ARG A 1 118 ? 7.445 -1.233 -6.213 1.00 97.38 118 ARG A N 1
ATOM 853 C CA . ARG A 1 118 ? 6.113 -1.098 -5.623 1.00 97.38 118 ARG A CA 1
ATOM 854 C C . ARG A 1 118 ? 6.005 -2.009 -4.418 1.00 97.38 118 ARG A C 1
ATOM 856 O O . ARG A 1 118 ? 6.465 -3.144 -4.443 1.00 97.38 118 ARG A O 1
ATOM 863 N N . HIS A 1 119 ? 5.397 -1.503 -3.364 1.00 97.56 119 HIS A N 1
ATOM 864 C CA . HIS A 1 119 ? 5.382 -2.130 -2.057 1.00 97.56 119 HIS A CA 1
ATOM 865 C C . HIS A 1 119 ? 3.953 -2.475 -1.667 1.00 97.56 119 HIS A C 1
ATOM 867 O O . HIS A 1 119 ? 3.063 -1.630 -1.770 1.00 97.56 119 HIS A O 1
ATOM 873 N N . LEU A 1 120 ? 3.743 -3.694 -1.176 1.00 97.94 120 LEU A N 1
ATOM 874 C CA . LEU A 1 120 ? 2.613 -4.019 -0.311 1.00 97.94 120 LEU A CA 1
ATOM 875 C C . LEU A 1 120 ? 3.133 -4.040 1.126 1.00 97.94 120 LEU A C 1
ATOM 877 O O . LEU A 1 120 ? 3.951 -4.889 1.478 1.00 97.94 120 LEU A O 1
ATOM 881 N N . VAL A 1 121 ? 2.657 -3.114 1.952 1.00 97.81 121 VAL A N 1
ATOM 882 C CA . VAL A 1 121 ? 3.079 -2.980 3.349 1.00 97.81 121 VAL A CA 1
ATOM 883 C C . VAL A 1 121 ? 1.979 -3.512 4.253 1.00 97.81 121 VAL A C 1
ATOM 885 O O . VAL A 1 121 ? 0.819 -3.128 4.111 1.00 97.81 121 VAL A O 1
ATOM 888 N N . CYS A 1 122 ? 2.343 -4.374 5.201 1.00 97.38 122 CYS A N 1
ATOM 889 C CA . CYS A 1 122 ? 1.451 -4.838 6.257 1.00 97.38 122 CYS A CA 1
ATOM 890 C C . CYS A 1 122 ? 1.844 -4.212 7.586 1.00 97.38 122 CYS A C 1
ATOM 892 O O . CYS A 1 122 ? 2.988 -4.335 8.029 1.00 97.38 122 CYS A O 1
ATOM 894 N N . LEU A 1 123 ? 0.868 -3.615 8.259 1.00 97.50 123 LEU A N 1
ATOM 895 C CA . LEU A 1 123 ? 1.010 -3.010 9.571 1.00 97.50 123 LEU A CA 1
ATOM 896 C C . LEU A 1 123 ? 0.092 -3.698 10.582 1.00 97.50 123 LEU A C 1
ATOM 898 O O . LEU A 1 123 ? -0.949 -4.251 10.228 1.00 97.50 123 LEU A O 1
ATOM 902 N N . GLU A 1 124 ? 0.477 -3.652 11.848 1.00 96.00 124 GLU A N 1
ATOM 903 C CA . GLU A 1 124 ? -0.388 -3.997 12.974 1.00 96.00 124 GLU A CA 1
ATOM 904 C C . GLU A 1 124 ? -1.307 -2.811 13.297 1.00 96.00 124 GLU A C 1
ATOM 906 O O . GLU A 1 124 ? -0.824 -1.712 13.565 1.00 96.00 124 GLU A O 1
ATOM 911 N N . CYS A 1 125 ? -2.628 -3.016 13.303 1.00 94.38 125 CYS A N 1
ATOM 912 C CA . CYS A 1 125 ? -3.601 -1.936 13.517 1.00 94.38 125 CYS A CA 1
ATOM 913 C C . CYS A 1 125 ? -3.446 -1.241 14.877 1.00 94.38 125 CYS A C 1
ATOM 915 O O . CYS A 1 125 ? -3.670 -0.036 14.979 1.00 94.38 125 CYS A O 1
ATOM 917 N N . ALA A 1 126 ? -3.076 -1.992 15.917 1.00 95.19 126 ALA A N 1
ATOM 918 C CA . ALA A 1 126 ? -2.989 -1.474 17.280 1.00 95.19 126 ALA A CA 1
ATOM 919 C C . ALA A 1 126 ? -1.818 -0.497 17.475 1.00 95.19 126 ALA A C 1
ATOM 921 O O . ALA A 1 126 ? -1.942 0.461 18.233 1.00 95.19 126 ALA A O 1
ATOM 922 N N . THR A 1 127 ? -0.692 -0.731 16.798 1.00 97.06 127 THR A N 1
ATOM 923 C CA . THR A 1 127 ? 0.566 -0.009 17.058 1.00 97.06 127 THR A CA 1
ATOM 924 C C . THR A 1 127 ? 1.097 0.762 15.855 1.00 97.06 127 THR A C 1
ATOM 926 O O . THR A 1 127 ? 2.022 1.557 16.003 1.00 97.06 127 THR A O 1
ATOM 929 N N . GLY A 1 128 ? 0.580 0.495 14.654 1.00 97.19 128 GLY A N 1
ATOM 930 C CA . GLY A 1 128 ? 1.148 1.002 13.408 1.00 97.19 128 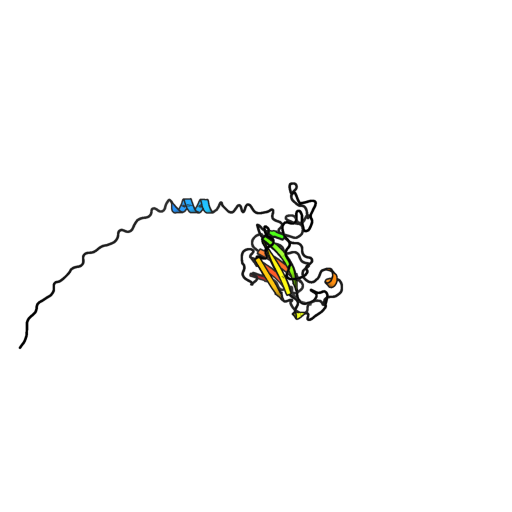GLY A CA 1
ATOM 931 C C . GLY A 1 128 ? 2.477 0.346 13.035 1.00 97.19 128 GLY A C 1
ATOM 932 O O . GLY A 1 128 ? 3.127 0.771 12.082 1.00 97.19 128 GLY A O 1
ATOM 933 N N . LYS A 1 129 ? 2.929 -0.683 13.758 1.00 98.12 129 LYS A N 1
ATOM 934 C CA . LYS A 1 129 ? 4.199 -1.347 13.464 1.00 98.12 129 LYS A CA 1
ATOM 935 C C . LYS A 1 129 ? 4.132 -2.056 12.116 1.00 98.12 129 LYS A C 1
ATOM 937 O O . LYS A 1 129 ? 3.253 -2.889 11.902 1.00 98.12 129 LYS A O 1
ATOM 942 N N . ILE A 1 130 ? 5.113 -1.804 11.249 1.00 97.88 130 ILE A N 1
ATOM 943 C CA . ILE A 1 130 ? 5.306 -2.589 10.023 1.00 97.88 130 ILE A CA 1
ATOM 944 C C . ILE A 1 130 ? 5.670 -4.023 10.420 1.00 97.88 130 ILE A C 1
ATOM 946 O O . ILE A 1 130 ? 6.694 -4.275 11.059 1.00 97.88 130 ILE A O 1
ATOM 950 N N . LEU A 1 131 ? 4.807 -4.966 10.054 1.00 95.88 131 LEU A N 1
ATOM 951 C CA . LEU A 1 131 ? 5.015 -6.397 10.260 1.00 95.88 131 LEU A CA 1
ATOM 952 C C . LEU A 1 131 ? 5.870 -6.995 9.144 1.00 95.88 131 LEU A C 1
ATOM 954 O O . LEU A 1 131 ? 6.675 -7.889 9.406 1.00 95.88 131 LEU A O 1
ATOM 958 N N . TRP A 1 132 ? 5.675 -6.511 7.918 1.00 95.75 132 TRP A N 1
ATOM 959 C CA . TRP A 1 132 ? 6.476 -6.838 6.744 1.00 95.75 132 TRP A CA 1
ATOM 960 C C . TRP A 1 132 ? 6.216 -5.836 5.611 1.00 95.75 132 TRP A C 1
ATOM 962 O O . TRP A 1 132 ? 5.181 -5.169 5.575 1.00 95.75 132 TRP A O 1
ATOM 972 N N . ASP A 1 133 ? 7.159 -5.778 4.674 1.00 96.12 133 ASP A N 1
ATOM 973 C CA . ASP A 1 133 ? 7.108 -4.999 3.437 1.00 96.12 133 ASP A CA 1
ATOM 974 C C . ASP A 1 133 ? 7.507 -5.911 2.270 1.00 96.12 133 ASP A C 1
ATOM 976 O O . ASP A 1 133 ? 8.542 -6.581 2.313 1.00 96.12 133 ASP A O 1
ATOM 980 N N . LYS A 1 134 ? 6.656 -5.968 1.247 1.00 95.25 134 LYS A N 1
ATOM 981 C CA . LYS A 1 134 ? 6.882 -6.728 0.020 1.00 95.25 134 LYS A CA 1
ATOM 982 C C . LYS A 1 134 ? 7.121 -5.785 -1.141 1.00 95.25 134 LYS A C 1
ATOM 984 O O . LYS A 1 134 ? 6.162 -5.328 -1.761 1.00 95.25 134 LYS A O 1
ATOM 989 N N . ALA A 1 135 ? 8.394 -5.582 -1.457 1.00 95.81 135 ALA A N 1
ATOM 990 C CA . ALA A 1 135 ? 8.827 -4.864 -2.644 1.00 95.81 135 ALA A CA 1
ATOM 991 C C . ALA A 1 135 ? 8.741 -5.746 -3.902 1.00 95.81 135 ALA A C 1
ATOM 993 O O . ALA A 1 135 ? 9.137 -6.914 -3.894 1.00 95.81 135 ALA A O 1
ATOM 994 N N . VAL A 1 136 ? 8.251 -5.161 -4.989 1.00 95.56 136 VAL A N 1
ATOM 995 C CA . VAL A 1 136 ? 8.111 -5.759 -6.318 1.00 95.56 136 VAL A CA 1
ATOM 996 C C . VAL A 1 136 ? 8.724 -4.800 -7.327 1.00 95.56 136 VAL A C 1
ATOM 998 O O . VAL A 1 136 ? 8.306 -3.645 -7.406 1.00 95.56 136 VAL A O 1
ATOM 1001 N N . ALA A 1 137 ? 9.717 -5.264 -8.083 1.00 95.62 137 ALA A N 1
ATOM 1002 C CA . ALA A 1 137 ? 10.293 -4.482 -9.173 1.00 95.62 137 ALA A CA 1
ATOM 1003 C C . ALA A 1 137 ? 9.258 -4.274 -10.289 1.00 95.62 137 ALA A C 1
ATOM 1005 O O . ALA A 1 137 ? 8.461 -5.171 -10.572 1.00 95.62 137 ALA A O 1
ATOM 1006 N N . ALA A 1 138 ? 9.265 -3.099 -10.917 1.00 93.44 138 ALA A N 1
ATOM 1007 C CA . ALA A 1 138 ? 8.411 -2.847 -12.071 1.00 93.44 138 ALA A CA 1
ATOM 1008 C C . ALA A 1 138 ? 8.777 -3.766 -13.246 1.00 93.44 138 ALA A C 1
ATOM 1010 O O . ALA A 1 138 ? 9.952 -4.025 -13.510 1.00 93.44 138 ALA A O 1
ATOM 1011 N N . GLU A 1 139 ? 7.761 -4.223 -13.975 1.00 93.44 139 GLU A N 1
ATOM 1012 C CA . GLU A 1 139 ? 7.988 -4.838 -15.279 1.00 93.44 139 GLU A CA 1
ATOM 1013 C C . GLU A 1 139 ? 8.243 -3.738 -16.303 1.00 93.44 139 GLU A C 1
ATOM 1015 O O . GLU A 1 139 ? 7.528 -2.736 -16.347 1.00 93.44 139 GLU A O 1
ATOM 1020 N N . LEU A 1 140 ? 9.289 -3.917 -17.108 1.00 92.31 140 LEU A N 1
ATOM 1021 C CA . LEU A 1 140 ? 9.689 -2.949 -18.120 1.00 92.31 140 LEU A CA 1
ATOM 1022 C C . LEU A 1 140 ? 9.201 -3.381 -19.513 1.00 92.31 140 LEU A C 1
ATOM 1024 O O . LEU A 1 140 ? 9.212 -4.576 -19.812 1.00 92.31 140 LEU A O 1
ATOM 1028 N N . PRO A 1 141 ? 8.848 -2.427 -20.397 1.00 93.00 141 PRO A N 1
ATOM 1029 C CA . PRO A 1 141 ? 8.906 -0.978 -20.188 1.00 93.00 141 PRO A CA 1
ATOM 1030 C C . PRO A 1 141 ? 7.741 -0.442 -19.340 1.00 93.00 141 PRO A C 1
ATOM 1032 O O . PRO A 1 141 ? 6.578 -0.752 -19.589 1.00 93.00 141 PRO A O 1
ATOM 1035 N N . GLU A 1 142 ? 8.050 0.447 -18.397 1.00 93.56 142 GLU A N 1
ATOM 1036 C CA . GLU A 1 142 ? 7.061 1.177 -17.596 1.00 93.56 142 GLU A CA 1
ATOM 1037 C C . GLU A 1 142 ? 6.911 2.627 -18.085 1.00 93.56 142 GLU A C 1
ATOM 1039 O O . GLU A 1 142 ? 7.776 3.146 -18.793 1.00 93.56 142 GLU A O 1
ATOM 1044 N N . ASP A 1 143 ? 5.794 3.272 -17.759 1.00 93.12 143 ASP A N 1
ATOM 1045 C CA . ASP A 1 143 ? 5.567 4.669 -18.129 1.00 93.12 143 ASP A CA 1
ATOM 1046 C C . ASP A 1 143 ? 6.492 5.616 -17.339 1.00 93.12 143 ASP A C 1
ATOM 1048 O O . ASP A 1 143 ? 6.646 5.457 -16.122 1.00 93.12 143 ASP A O 1
ATOM 1052 N N . PRO A 1 144 ? 7.115 6.616 -17.993 1.00 93.25 144 PRO A N 1
ATOM 1053 C CA . PRO A 1 144 ? 8.027 7.547 -17.337 1.00 93.25 144 PRO A CA 1
ATOM 1054 C C . PRO A 1 144 ? 7.284 8.474 -16.372 1.00 93.25 144 PRO A C 1
ATOM 1056 O O . PRO A 1 144 ? 6.112 8.795 -16.580 1.00 93.25 144 PRO A O 1
ATOM 1059 N N . PHE A 1 145 ? 7.991 8.968 -15.352 1.00 93.12 145 PHE A N 1
ATOM 1060 C CA . PHE A 1 145 ? 7.431 9.838 -14.317 1.00 93.12 145 PHE A CA 1
ATOM 1061 C C . PHE A 1 145 ? 7.104 11.215 -14.907 1.00 93.12 145 PHE A C 1
ATOM 1063 O O . PHE A 1 145 ? 7.924 12.132 -14.918 1.00 93.12 145 PHE A O 1
ATOM 1070 N N . SER A 1 146 ? 5.913 11.323 -15.492 1.00 91.88 146 SER A N 1
ATOM 1071 C CA . SER A 1 146 ? 5.454 12.470 -16.273 1.00 91.88 146 SER A CA 1
ATOM 1072 C C . SER A 1 146 ? 3.923 12.518 -16.328 1.00 91.88 146 SER A C 1
ATOM 1074 O O . SER A 1 146 ? 3.249 11.514 -16.088 1.00 91.88 146 SER A O 1
ATOM 1076 N N . GLY A 1 147 ? 3.359 13.694 -16.621 1.00 91.94 147 GLY A N 1
ATOM 1077 C CA . GLY A 1 147 ? 1.907 13.885 -16.689 1.00 91.94 147 GLY A CA 1
ATOM 1078 C C . GLY A 1 147 ? 1.206 13.471 -15.393 1.00 91.94 147 GLY A C 1
ATOM 1079 O O . GLY A 1 147 ? 1.670 13.793 -14.299 1.00 91.94 147 GLY A O 1
ATOM 1080 N N . PHE A 1 148 ? 0.121 12.707 -15.528 1.00 89.12 148 PHE A N 1
ATOM 1081 C CA . PHE A 1 148 ? -0.706 12.240 -14.412 1.00 89.12 148 PHE A CA 1
ATOM 1082 C C . PHE A 1 148 ? 0.083 11.421 -13.372 1.00 89.12 148 PHE A C 1
ATOM 1084 O O . PHE A 1 148 ? -0.176 11.531 -12.176 1.00 89.12 148 PHE A O 1
ATOM 1091 N N . LEU A 1 149 ? 1.138 10.697 -13.769 1.00 90.88 149 LEU A N 1
ATOM 1092 C CA . LEU A 1 149 ? 1.969 9.949 -12.814 1.00 90.88 149 LEU A CA 1
ATOM 1093 C C . LEU A 1 149 ? 2.687 10.849 -11.802 1.00 90.88 149 LEU A C 1
ATOM 1095 O O . LEU A 1 149 ? 2.977 10.396 -10.699 1.00 90.88 149 LEU A O 1
ATOM 1099 N N . THR A 1 150 ? 2.931 12.122 -12.120 1.00 91.38 150 THR A N 1
ATOM 1100 C CA . THR A 1 150 ? 3.519 13.064 -11.151 1.00 91.38 150 THR A CA 1
ATOM 1101 C C . THR A 1 150 ? 2.545 13.488 -10.051 1.00 91.38 150 THR A C 1
ATOM 1103 O O . THR A 1 150 ? 2.978 13.961 -9.003 1.00 91.38 150 THR A O 1
ATOM 1106 N N . GLU A 1 151 ? 1.240 13.285 -10.253 1.00 89.44 151 GLU A N 1
ATOM 1107 C CA . GLU A 1 151 ? 0.199 13.643 -9.287 1.00 89.44 151 GLU A CA 1
ATOM 1108 C C . GLU A 1 151 ? -0.113 12.496 -8.315 1.00 89.44 151 GLU A C 1
ATOM 1110 O O . GLU A 1 151 ? -0.435 12.745 -7.154 1.00 89.44 151 GLU A O 1
ATOM 1115 N N . HIS A 1 152 ? -0.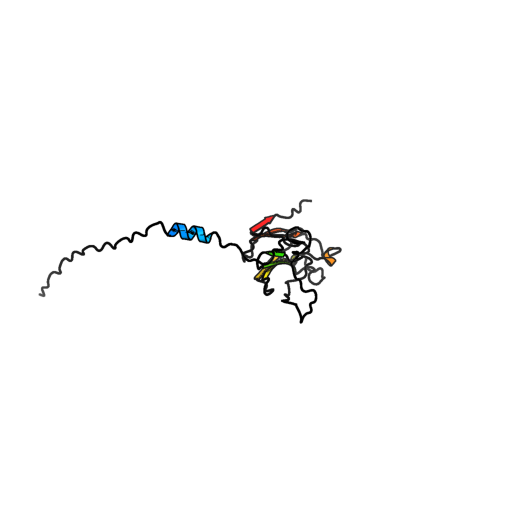041 11.241 -8.775 1.00 90.69 152 HIS A N 1
ATOM 1116 C CA . HIS A 1 152 ? -0.479 10.069 -7.996 1.00 90.69 152 HIS A CA 1
ATOM 1117 C C . HIS A 1 152 ? 0.531 8.908 -7.925 1.00 90.69 152 HIS A C 1
ATOM 1119 O O . HIS A 1 152 ? 0.282 7.907 -7.239 1.00 90.69 152 HIS A O 1
ATOM 1125 N N . GLY A 1 153 ? 1.686 9.041 -8.581 1.00 93.81 153 GLY A N 1
ATOM 1126 C CA . GLY A 1 153 ? 2.802 8.099 -8.509 1.00 93.81 153 GLY A CA 1
ATOM 1127 C C . GLY A 1 153 ? 2.495 6.703 -9.060 1.00 93.81 153 GLY A C 1
ATOM 1128 O O . GLY A 1 153 ? 1.576 6.508 -9.851 1.00 93.81 153 GLY A O 1
ATOM 1129 N N . TYR A 1 154 ? 3.268 5.704 -8.619 1.00 95.81 154 TYR A N 1
ATOM 1130 C CA . TYR A 1 154 ? 3.219 4.330 -9.150 1.00 95.81 154 TYR A CA 1
ATOM 1131 C C . TYR A 1 154 ? 2.456 3.320 -8.279 1.00 95.81 154 TYR A C 1
ATOM 1133 O O . TYR A 1 154 ? 2.468 2.123 -8.578 1.00 95.81 154 TYR A O 1
ATOM 1141 N N . ALA A 1 155 ? 1.810 3.777 -7.202 1.00 96.31 155 ALA A N 1
ATOM 1142 C CA . ALA A 1 155 ? 1.130 2.928 -6.216 1.00 96.31 155 ALA A CA 1
ATOM 1143 C C . ALA A 1 155 ? -0.257 3.465 -5.813 1.00 96.31 155 ALA A C 1
ATOM 1145 O O . ALA A 1 155 ? -0.612 3.472 -4.633 1.00 96.31 155 ALA A O 1
ATOM 1146 N N . SER A 1 156 ? -1.037 3.943 -6.785 1.00 95.06 156 SER A N 1
ATOM 1147 C CA . SER A 1 156 ? -2.368 4.531 -6.555 1.00 95.06 156 SER A CA 1
ATOM 1148 C C . SER A 1 156 ? -3.470 3.485 -6.318 1.00 95.06 156 SER A C 1
ATOM 1150 O O . SER A 1 156 ? -4.501 3.790 -5.721 1.00 95.06 156 SER A O 1
ATOM 1152 N N . ASN A 1 157 ? -3.268 2.239 -6.760 1.00 96.00 157 ASN A N 1
ATOM 1153 C CA . ASN A 1 157 ? -4.257 1.171 -6.609 1.00 96.00 157 ASN A CA 1
ATOM 1154 C C . ASN A 1 157 ? -4.343 0.698 -5.154 1.00 96.00 157 ASN A C 1
ATOM 1156 O O . ASN A 1 157 ? -3.358 0.251 -4.578 1.00 96.00 157 ASN A O 1
ATOM 1160 N N . THR A 1 158 ? -5.542 0.755 -4.577 1.00 97.81 158 THR A N 1
ATOM 1161 C CA . THR A 1 158 ? -5.808 0.252 -3.222 1.00 97.81 158 THR A CA 1
ATOM 1162 C C . THR A 1 158 ? -5.848 -1.280 -3.215 1.00 97.81 158 THR A C 1
ATOM 1164 O O . THR A 1 158 ? -6.524 -1.848 -4.076 1.00 97.81 158 THR A O 1
ATOM 1167 N N . PRO A 1 159 ? -5.167 -1.961 -2.271 1.00 97.50 159 PRO A N 1
ATOM 1168 C CA . PRO A 1 159 ? -5.272 -3.412 -2.133 1.00 97.50 159 PRO A CA 1
ATOM 1169 C C . PRO A 1 159 ? -6.710 -3.858 -1.827 1.00 97.50 159 PRO A C 1
ATOM 1171 O O . PRO A 1 159 ? -7.540 -3.078 -1.360 1.00 97.50 159 PRO A O 1
ATOM 1174 N N . VAL A 1 160 ? -7.001 -5.139 -2.043 1.00 97.00 160 VAL A N 1
ATOM 1175 C CA . VAL A 1 160 ? -8.267 -5.778 -1.647 1.00 97.00 160 VAL A CA 1
ATOM 1176 C C . VAL A 1 160 ? -8.001 -7.128 -0.999 1.00 97.00 160 VAL A C 1
ATOM 1178 O O . VAL A 1 160 ? -7.006 -7.769 -1.312 1.00 97.00 160 VAL A O 1
ATOM 1181 N N . THR A 1 161 ? -8.869 -7.575 -0.098 1.00 95.38 161 THR A N 1
ATOM 1182 C CA . THR A 1 161 ? -8.796 -8.914 0.497 1.00 95.38 161 THR A CA 1
ATOM 1183 C C . THR A 1 161 ? -10.116 -9.666 0.388 1.00 95.38 161 THR A C 1
ATOM 1185 O O . THR A 1 161 ? -11.187 -9.063 0.449 1.00 95.38 161 THR A O 1
ATOM 1188 N N . ASP A 1 162 ? -10.022 -10.987 0.255 1.00 92.44 162 ASP A N 1
ATOM 1189 C CA . ASP A 1 162 ? -11.135 -11.934 0.397 1.00 92.44 162 ASP A CA 1
ATOM 1190 C C . ASP A 1 162 ? -11.228 -12.537 1.817 1.00 92.44 162 ASP A C 1
ATOM 1192 O O . ASP A 1 162 ? -12.120 -13.332 2.100 1.00 92.44 162 ASP A O 1
ATOM 1196 N N . GLY A 1 163 ? -10.322 -12.146 2.721 1.00 89.94 163 GLY A N 1
ATOM 1197 C CA . GLY A 1 163 ? -10.180 -12.686 4.076 1.00 89.94 163 GLY A CA 1
ATOM 1198 C C . GLY A 1 163 ? -9.042 -13.702 4.227 1.00 89.94 163 GLY A C 1
ATOM 1199 O O . GLY A 1 163 ? -8.529 -13.879 5.333 1.00 89.94 163 GLY A O 1
ATOM 1200 N N . GLU A 1 164 ? -8.568 -14.297 3.132 1.00 89.06 164 GLU A N 1
ATOM 1201 C CA . GLU A 1 164 ? -7.476 -15.279 3.114 1.00 89.06 164 GLU A CA 1
ATOM 1202 C C . GLU A 1 164 ? -6.220 -14.741 2.419 1.00 89.06 164 GLU A C 1
ATOM 1204 O O . GLU A 1 164 ? -5.091 -14.958 2.884 1.00 89.06 164 GLU A O 1
ATOM 1209 N N . HIS A 1 165 ? -6.416 -13.971 1.350 1.00 92.44 165 HIS A N 1
ATOM 1210 C CA . HIS A 1 165 ? -5.392 -13.359 0.519 1.00 92.44 165 HIS A CA 1
ATOM 1211 C C . HIS A 1 165 ? -5.627 -11.853 0.359 1.00 92.44 165 HIS A C 1
ATOM 1213 O O . HIS A 1 165 ? -6.752 -11.371 0.311 1.00 92.44 165 HIS A O 1
ATOM 1219 N N . VAL A 1 166 ? -4.535 -11.101 0.261 1.00 95.06 166 VAL A N 1
ATOM 1220 C CA . VAL A 1 166 ? -4.507 -9.699 -0.150 1.00 95.06 166 VAL A CA 1
ATOM 1221 C C . VAL A 1 166 ? -4.029 -9.638 -1.590 1.00 95.06 166 VAL A C 1
ATOM 1223 O O . VAL A 1 166 ? -2.995 -10.214 -1.929 1.00 95.06 166 VAL A O 1
ATOM 1226 N N . TYR A 1 167 ? -4.759 -8.906 -2.414 1.00 96.12 167 TYR A N 1
ATOM 1227 C CA . TYR A 1 167 ? -4.484 -8.699 -3.822 1.00 96.12 167 TYR A CA 1
ATOM 1228 C C . TYR A 1 167 ? -4.098 -7.247 -4.075 1.00 96.12 167 TYR A C 1
ATOM 1230 O O . TYR A 1 167 ? -4.700 -6.324 -3.521 1.00 96.12 167 TYR A O 1
ATOM 1238 N N . VAL A 1 168 ? -3.103 -7.052 -4.933 1.00 97.06 168 VAL A N 1
ATOM 1239 C CA . VAL A 1 168 ? -2.650 -5.738 -5.402 1.00 97.06 168 VAL A CA 1
ATOM 1240 C C . VAL A 1 168 ? -2.598 -5.718 -6.918 1.00 97.06 168 VAL A C 1
ATOM 1242 O O . VAL A 1 168 ? -2.307 -6.735 -7.544 1.00 97.06 168 VAL A O 1
ATOM 1245 N N . PHE A 1 169 ? -2.848 -4.546 -7.497 1.00 96.44 169 PHE A N 1
ATOM 1246 C CA . PHE A 1 169 ? -2.625 -4.286 -8.912 1.00 96.44 169 PHE A CA 1
ATOM 1247 C C . PHE A 1 169 ? -1.522 -3.240 -9.072 1.00 96.44 169 PHE A C 1
ATOM 1249 O O . PHE A 1 169 ? -1.649 -2.101 -8.618 1.00 96.44 169 PHE A O 1
ATOM 1256 N N . PHE A 1 170 ? -0.433 -3.629 -9.723 1.00 95.31 170 PHE A N 1
ATOM 1257 C CA . PHE A 1 170 ? 0.778 -2.829 -9.868 1.00 95.31 170 PHE A CA 1
ATOM 1258 C C . PHE A 1 170 ? 1.009 -2.411 -11.323 1.00 95.31 170 PHE A C 1
ATOM 1260 O O . PHE A 1 170 ? 2.123 -2.471 -11.830 1.00 95.31 170 PHE A O 1
ATOM 1267 N N . GLY A 1 171 ? -0.052 -1.947 -11.990 1.00 90.88 171 GLY A N 1
ATOM 1268 C CA . GLY A 1 171 ? 0.035 -1.436 -13.358 1.00 90.88 171 GLY A CA 1
ATOM 1269 C C . GLY A 1 171 ? 0.468 -2.533 -14.326 1.00 90.88 171 GLY A C 1
ATOM 1270 O O . GLY A 1 171 ? -0.117 -3.615 -14.324 1.00 90.88 171 GLY A O 1
ATOM 1271 N N . LYS A 1 172 ? 1.510 -2.274 -15.123 1.00 93.00 172 LYS A N 1
ATOM 1272 C CA . LYS A 1 172 ? 2.003 -3.228 -16.128 1.00 93.00 172 LYS A CA 1
ATOM 1273 C C . LYS A 1 172 ? 2.519 -4.534 -15.521 1.00 93.00 172 LYS A C 1
ATOM 1275 O O . LYS A 1 172 ? 2.334 -5.576 -16.129 1.00 93.00 172 LYS A O 1
ATOM 1280 N N . THR A 1 173 ? 3.020 -4.495 -14.282 1.00 92.00 173 THR A N 1
ATOM 1281 C CA . THR A 1 173 ? 3.400 -5.694 -13.508 1.00 92.00 173 THR A CA 1
ATOM 1282 C C . THR A 1 173 ? 2.214 -6.628 -13.219 1.00 92.00 173 THR A C 1
ATOM 1284 O O . THR A 1 173 ? 2.404 -7.772 -12.826 1.00 92.00 173 THR A O 1
ATOM 1287 N N . GLY A 1 174 ? 0.973 -6.167 -13.388 1.00 92.94 174 GLY A N 1
ATOM 1288 C CA . GLY A 1 174 ? -0.207 -7.013 -13.251 1.00 92.94 174 GLY A CA 1
ATOM 1289 C C . GLY A 1 174 ? -0.710 -7.171 -11.817 1.00 92.94 174 GLY A C 1
ATOM 1290 O O . GLY A 1 174 ? -0.534 -6.294 -10.960 1.00 92.94 174 GLY A O 1
ATOM 1291 N N . VAL A 1 175 ? -1.429 -8.274 -11.588 1.00 93.44 175 VAL A N 1
ATOM 1292 C CA . VAL A 1 175 ? -2.127 -8.574 -10.330 1.00 93.44 175 VAL A CA 1
ATOM 1293 C C . VAL A 1 175 ? -1.352 -9.615 -9.535 1.00 93.44 175 VAL A C 1
ATOM 1295 O O . VAL A 1 175 ? -1.041 -10.693 -10.037 1.00 93.44 175 VAL A O 1
ATOM 1298 N N . LEU A 1 176 ? -1.106 -9.324 -8.259 1.00 92.94 176 LEU A N 1
ATOM 1299 C CA . LEU A 1 176 ? -0.384 -10.209 -7.346 1.00 92.94 176 LEU A CA 1
ATOM 1300 C C . LEU A 1 176 ? -1.252 -10.559 -6.140 1.00 92.94 176 LEU A C 1
ATOM 1302 O O . LEU A 1 176 ? -1.941 -9.693 -5.605 1.00 92.94 176 LEU A O 1
ATOM 1306 N N . GLY A 1 177 ? -1.188 -11.814 -5.691 1.00 90.69 177 GLY A N 1
ATOM 1307 C CA . GLY A 1 177 ? -1.922 -12.325 -4.530 1.00 90.69 177 GLY A CA 1
ATOM 1308 C C . GLY A 1 177 ? -0.994 -12.819 -3.421 1.00 90.69 177 GLY A C 1
ATOM 1309 O O . GLY A 1 177 ? -0.094 -13.628 -3.660 1.00 90.69 177 GLY A O 1
ATOM 1310 N N . GLN A 1 178 ? -1.213 -12.351 -2.194 1.00 86.69 178 GLN A N 1
ATOM 1311 C CA . GLN A 1 178 ? -0.436 -12.693 -1.005 1.00 86.69 178 GLN A CA 1
ATOM 1312 C C . GLN A 1 178 ? -1.339 -13.246 0.092 1.00 86.69 178 GLN A C 1
ATOM 1314 O O . GLN A 1 178 ? -2.240 -12.561 0.548 1.00 86.69 178 GLN A O 1
ATOM 1319 N N . GLN A 1 179 ? -1.047 -14.432 0.618 1.00 85.19 179 GLN A N 1
ATOM 1320 C CA . GLN A 1 179 ? -1.784 -14.951 1.772 1.00 85.19 179 GLN A CA 1
ATOM 1321 C C . GLN A 1 179 ? -1.561 -14.076 3.019 1.00 85.19 179 GLN A C 1
ATOM 1323 O O . GLN A 1 179 ? -0.408 -13.795 3.367 1.00 85.19 179 GLN A O 1
ATOM 1328 N N . LEU A 1 180 ? -2.642 -13.689 3.715 1.00 79.25 180 LEU A N 1
ATOM 1329 C CA . LEU A 1 180 ? -2.623 -12.679 4.787 1.00 79.25 180 LEU A CA 1
ATOM 1330 C C . LEU A 1 180 ? -1.605 -12.989 5.884 1.00 79.25 180 LEU A C 1
ATOM 1332 O O . LEU A 1 180 ? -0.904 -12.095 6.356 1.00 79.25 180 LEU A O 1
ATOM 1336 N N . PHE A 1 181 ? -1.570 -14.247 6.332 1.00 74.69 181 PHE A N 1
ATOM 1337 C CA . PHE A 1 181 ? -0.808 -14.692 7.505 1.00 74.69 181 PHE A CA 1
ATOM 1338 C C . PHE A 1 181 ? 0.594 -15.201 7.177 1.00 74.69 181 PHE A C 1
ATOM 1340 O O . PHE A 1 181 ? 1.378 -15.450 8.094 1.00 74.69 181 PHE A O 1
ATOM 1347 N N . LEU A 1 182 ? 0.944 -15.303 5.894 1.00 74.88 182 LEU A N 1
ATOM 1348 C CA . LEU A 1 182 ? 2.287 -15.688 5.493 1.00 74.88 182 LEU A CA 1
ATOM 1349 C C . LEU A 1 182 ? 3.209 -14.469 5.465 1.00 74.88 182 LEU A C 1
ATOM 1351 O O . LEU A 1 182 ? 3.031 -13.552 4.673 1.00 74.88 182 LEU A O 1
ATOM 1355 N N .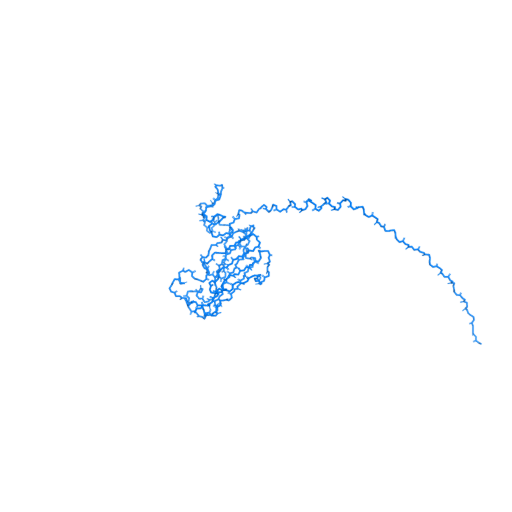 ARG A 1 183 ? 4.272 -14.529 6.273 1.00 71.69 183 ARG A N 1
ATOM 1356 C CA . ARG A 1 183 ? 5.403 -13.585 6.218 1.00 71.69 183 ARG A CA 1
ATOM 1357 C C . ARG A 1 183 ? 6.414 -13.909 5.112 1.00 71.69 183 ARG A C 1
ATOM 1359 O O . ARG A 1 1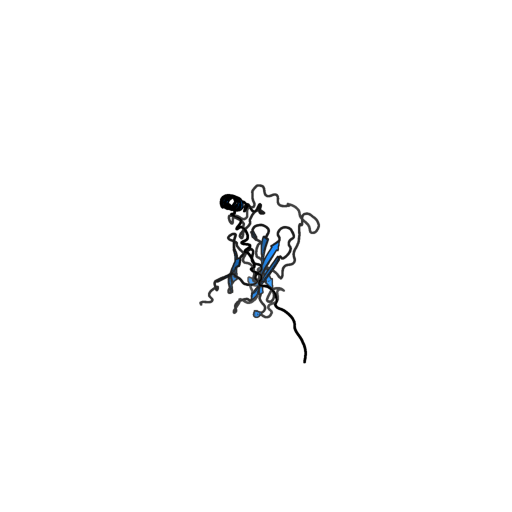83 ? 7.446 -13.261 5.018 1.00 71.69 183 ARG A O 1
ATOM 1366 N N . SER A 1 184 ? 6.159 -14.950 4.318 1.00 74.12 184 SER A N 1
ATOM 1367 C CA . SER A 1 184 ? 6.972 -15.294 3.144 1.00 74.12 184 SER A CA 1
ATOM 1368 C C . SER A 1 184 ? 7.108 -14.069 2.250 1.00 74.12 184 SER A C 1
ATOM 1370 O O . SER A 1 184 ? 6.093 -13.439 1.991 1.00 74.12 184 SER A O 1
ATOM 1372 N N . ASN A 1 185 ? 8.291 -13.780 1.700 1.00 65.69 185 ASN A N 1
ATOM 1373 C CA . ASN A 1 185 ? 8.460 -12.693 0.724 1.00 65.69 185 ASN A CA 1
ATOM 1374 C C . ASN A 1 185 ? 7.896 -13.024 -0.666 1.00 65.69 185 ASN A C 1
ATOM 1376 O O . ASN A 1 185 ? 7.697 -12.116 -1.464 1.00 65.69 185 ASN A O 1
ATOM 1380 N N . ARG A 1 186 ? 7.523 -14.277 -0.940 1.00 72.12 186 ARG A N 1
ATOM 1381 C CA . ARG A 1 186 ? 6.908 -14.668 -2.216 1.00 72.12 186 ARG A CA 1
ATOM 1382 C C . ARG A 1 186 ? 5.404 -14.443 -2.207 1.00 72.12 186 ARG A C 1
ATOM 1384 O O . ARG A 1 186 ? 4.758 -14.816 -1.226 1.00 72.12 186 ARG A O 1
ATOM 1391 N N . PHE A 1 187 ? 4.890 -13.873 -3.294 1.00 76.50 187 PHE A N 1
ATOM 1392 C CA . PHE A 1 187 ? 3.472 -13.920 -3.638 1.00 76.50 187 PHE A CA 1
ATOM 1393 C C . PHE A 1 187 ? 3.078 -15.353 -4.006 1.00 76.50 187 PHE A C 1
ATOM 1395 O O . PHE A 1 187 ? 3.906 -16.136 -4.474 1.00 76.50 187 PHE A O 1
ATOM 1402 N N . VAL A 1 188 ? 1.825 -15.701 -3.733 1.00 75.69 188 VAL A N 1
ATOM 1403 C CA . VAL A 1 188 ? 1.274 -17.041 -3.977 1.00 75.69 188 VAL A CA 1
ATOM 1404 C C . VAL A 1 188 ? 0.698 -17.135 -5.394 1.00 75.69 188 VAL A C 1
ATOM 1406 O O . VAL A 1 188 ? 0.731 -18.205 -5.991 1.00 75.69 188 VAL A O 1
ATOM 1409 N N . TYR A 1 189 ? 0.247 -16.006 -5.953 1.00 73.38 189 TYR A N 1
ATOM 1410 C CA . TYR A 1 189 ? -0.310 -15.911 -7.302 1.00 73.38 189 TYR A CA 1
ATOM 1411 C C . TYR A 1 189 ? 0.204 -14.652 -8.010 1.00 73.38 189 TYR A C 1
ATOM 1413 O O . TYR A 1 189 ? 0.324 -13.600 -7.378 1.00 73.38 189 TYR A O 1
ATOM 1421 N N . CYS A 1 190 ? 0.476 -14.767 -9.309 1.00 73.12 190 CYS A N 1
ATOM 1422 C CA . CYS A 1 190 ? 0.809 -13.672 -10.220 1.00 73.12 190 CYS A CA 1
ATOM 1423 C C . CYS A 1 190 ? -0.016 -13.864 -11.493 1.00 73.12 190 CYS A C 1
ATOM 1425 O O . CYS A 1 190 ? -0.041 -14.968 -12.038 1.00 73.12 190 CYS A O 1
ATOM 1427 N N . ILE A 1 191 ? -0.727 -12.824 -11.918 1.00 73.00 191 ILE A N 1
ATOM 1428 C CA . ILE A 1 191 ? -1.386 -12.762 -13.220 1.00 73.00 191 ILE A CA 1
ATOM 1429 C C . ILE A 1 191 ? -0.739 -11.599 -13.956 1.00 73.00 191 ILE A C 1
ATOM 1431 O O . ILE A 1 191 ? -0.969 -10.438 -13.604 1.00 73.00 191 ILE A O 1
ATOM 1435 N N . ASP A 1 192 ? 0.072 -11.933 -14.954 1.00 67.75 192 ASP A N 1
ATOM 1436 C CA . ASP A 1 192 ? 0.823 -10.953 -15.728 1.00 67.75 192 ASP A CA 1
ATOM 1437 C C . ASP A 1 192 ? -0.154 -10.018 -16.446 1.00 67.75 192 ASP A C 1
ATOM 1439 O O . ASP A 1 192 ? -1.122 -10.453 -17.079 1.00 67.75 192 ASP A O 1
ATOM 1443 N N . GLY A 1 193 ? 0.097 -8.714 -16.344 1.00 56.06 193 GLY A N 1
ATOM 1444 C CA . GLY A 1 193 ? -0.757 -7.654 -16.881 1.00 56.06 193 GLY A CA 1
ATOM 1445 C C . GLY A 1 193 ? -0.708 -7.515 -18.403 1.00 56.06 193 GLY A C 1
ATOM 1446 O O . GLY A 1 193 ? -1.011 -6.437 -18.898 1.00 56.06 193 GLY A O 1
ATOM 1447 N N . GLY A 1 194 ? -0.298 -8.569 -19.120 1.00 44.56 194 GLY A N 1
ATOM 1448 C CA . GLY A 1 194 ? -0.295 -8.694 -20.574 1.00 44.56 194 GLY A CA 1
ATOM 1449 C C . GLY A 1 194 ? 0.085 -7.421 -21.329 1.00 44.56 194 GLY A C 1
ATOM 1450 O O . GLY A 1 194 ? -0.793 -6.723 -21.827 1.00 44.56 194 GLY A O 1
ATOM 1451 N N . ALA A 1 195 ? 1.381 -7.172 -21.530 1.00 44.91 195 ALA A N 1
ATOM 1452 C CA . ALA A 1 195 ? 1.835 -6.277 -22.595 1.00 44.91 195 ALA A CA 1
ATOM 1453 C C . ALA A 1 195 ? 1.681 -6.983 -23.959 1.00 44.91 195 ALA A C 1
ATOM 1455 O O . ALA A 1 195 ? 2.649 -7.427 -24.571 1.00 44.91 195 ALA A O 1
ATOM 1456 N N . GLY A 1 196 ? 0.435 -7.172 -24.396 1.00 47.53 196 GLY A N 1
ATOM 1457 C CA . GLY A 1 196 ? 0.089 -7.623 -25.740 1.00 47.53 196 GLY A CA 1
ATOM 1458 C C . GLY A 1 196 ? -0.507 -6.467 -26.533 1.00 47.53 196 GLY A C 1
ATOM 1459 O O . GLY A 1 196 ? -1.703 -6.210 -26.414 1.00 47.53 196 GLY A O 1
ATOM 1460 N N . GLY A 1 197 ? 0.326 -5.786 -27.324 1.00 33.94 197 GLY A N 1
ATOM 1461 C CA . GLY A 1 197 ? -0.062 -4.699 -28.228 1.00 33.94 197 GLY A CA 1
ATOM 1462 C C . GLY A 1 197 ? 1.140 -4.031 -28.869 1.00 33.94 197 GLY A C 1
ATOM 1463 O O . GLY A 1 197 ? 1.841 -3.307 -28.134 1.00 33.94 197 GLY A O 1
#